Protein AF-A0A3A4PLM9-F1 (afdb_monomer_lite)

Structure (mmCIF, N/CA/C/O backbone)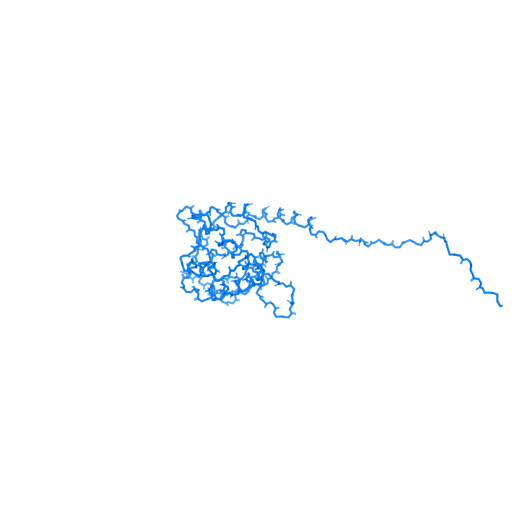:
data_AF-A0A3A4PLM9-F1
#
_entry.id   AF-A0A3A4PLM9-F1
#
loop_
_atom_site.group_PDB
_atom_site.id
_atom_site.type_symbol
_atom_site.label_atom_id
_atom_site.label_alt_id
_atom_site.label_comp_id
_atom_site.label_asym_id
_atom_site.label_entity_id
_atom_site.label_seq_id
_atom_site.pdbx_PDB_ins_code
_atom_site.Cartn_x
_atom_site.Cartn_y
_atom_site.Cartn_z
_atom_site.occupancy
_atom_site.B_iso_or_equiv
_atom_site.auth_seq_id
_atom_site.auth_comp_id
_atom_site.auth_asym_id
_atom_site.auth_atom_id
_atom_site.pdbx_PDB_model_num
ATOM 1 N N . MET A 1 1 ? -6.375 32.413 12.483 1.00 36.41 1 MET A N 1
ATOM 2 C CA . MET A 1 1 ? -5.201 32.603 11.605 1.00 36.41 1 MET A CA 1
ATOM 3 C C . MET A 1 1 ? -4.911 31.254 10.972 1.00 36.41 1 MET A C 1
ATOM 5 O O . MET A 1 1 ? -4.136 30.482 11.519 1.00 36.41 1 MET A O 1
ATOM 9 N N . ASP A 1 2 ? -5.614 30.939 9.884 1.00 35.53 2 ASP A N 1
ATOM 10 C CA . ASP A 1 2 ? -5.422 29.692 9.144 1.00 35.53 2 ASP A CA 1
ATOM 11 C C . ASP A 1 2 ? -4.281 29.865 8.150 1.00 35.53 2 ASP A C 1
ATOM 13 O O . ASP A 1 2 ? -4.461 30.341 7.031 1.00 35.53 2 ASP A O 1
ATOM 17 N N . SER A 1 3 ? -3.084 29.469 8.568 1.00 38.00 3 SER A N 1
ATOM 18 C CA . SER A 1 3 ? -1.957 29.264 7.664 1.00 38.00 3 SER A CA 1
ATOM 19 C C . SER A 1 3 ? -2.157 27.940 6.922 1.00 38.00 3 SER A C 1
ATOM 21 O O . SER A 1 3 ? -1.408 26.985 7.125 1.00 38.00 3 SER A O 1
ATOM 23 N N . SER A 1 4 ? -3.186 27.857 6.075 1.00 43.00 4 SER A N 1
ATOM 24 C CA . SER A 1 4 ? -3.353 26.762 5.115 1.00 43.00 4 SER A CA 1
ATOM 25 C C . SER A 1 4 ? -2.311 26.931 4.010 1.00 43.00 4 SER A C 1
ATOM 27 O O . SER A 1 4 ? -2.554 27.431 2.915 1.00 43.00 4 SER A O 1
ATOM 29 N N . ILE A 1 5 ? -1.075 26.566 4.340 1.00 50.81 5 ILE A N 1
ATOM 30 C CA . ILE A 1 5 ? 0.027 26.512 3.392 1.00 50.81 5 ILE A CA 1
ATOM 31 C C . ILE A 1 5 ? -0.366 25.508 2.305 1.00 50.81 5 ILE A C 1
ATOM 33 O O . ILE A 1 5 ? -0.408 24.304 2.549 1.00 50.81 5 ILE A O 1
ATOM 37 N N . SER A 1 6 ? -0.655 26.012 1.106 1.00 55.75 6 SER A N 1
ATOM 38 C CA . SER A 1 6 ? -0.976 25.188 -0.057 1.00 55.75 6 SER A CA 1
ATOM 39 C C . SER A 1 6 ? 0.204 24.265 -0.382 1.00 55.75 6 SER A C 1
ATOM 41 O O . SER A 1 6 ? 1.261 24.712 -0.835 1.00 55.75 6 SER A O 1
ATOM 43 N N . LEU A 1 7 ? 0.037 22.964 -0.125 1.00 64.19 7 LEU A N 1
ATOM 44 C CA . LEU A 1 7 ? 1.023 21.920 -0.441 1.00 64.19 7 LEU A CA 1
ATOM 45 C C . LEU A 1 7 ? 1.164 21.681 -1.955 1.00 64.19 7 LEU A C 1
ATOM 47 O O . LEU A 1 7 ? 2.146 21.076 -2.378 1.00 64.19 7 LEU A O 1
ATOM 51 N N . LYS A 1 8 ? 0.240 22.227 -2.759 1.00 56.25 8 LYS A N 1
ATOM 52 C CA . LYS A 1 8 ? 0.068 21.996 -4.203 1.00 56.25 8 LYS A CA 1
ATOM 53 C C . LYS A 1 8 ? 1.308 22.259 -5.067 1.00 56.25 8 LYS A C 1
ATOM 55 O O . LYS A 1 8 ? 1.435 21.685 -6.134 1.00 56.25 8 LYS A O 1
ATOM 60 N N . ASN A 1 9 ? 2.253 23.073 -4.586 1.00 58.53 9 ASN A N 1
ATOM 61 C CA . ASN A 1 9 ? 3.487 23.418 -5.310 1.00 58.53 9 ASN A CA 1
ATOM 62 C C . ASN A 1 9 ? 4.773 23.120 -4.524 1.00 58.53 9 ASN A C 1
ATOM 64 O O . ASN A 1 9 ? 5.844 23.632 -4.858 1.00 58.53 9 ASN A O 1
ATOM 68 N N . ARG A 1 10 ? 4.699 22.338 -3.441 1.00 73.62 10 ARG A N 1
ATOM 69 C CA . ARG A 1 10 ? 5.891 22.011 -2.654 1.00 73.62 10 ARG A CA 1
ATOM 70 C C . ARG A 1 10 ? 6.582 20.782 -3.225 1.00 73.62 10 ARG A C 1
ATOM 72 O O . ARG A 1 10 ? 5.959 19.756 -3.459 1.00 73.62 10 ARG A O 1
ATOM 79 N N . ARG A 1 11 ? 7.899 20.890 -3.396 1.00 78.38 11 ARG A N 1
ATOM 80 C CA . ARG A 1 11 ? 8.793 19.742 -3.555 1.00 78.38 11 ARG A CA 1
ATOM 81 C C . ARG A 1 11 ? 9.433 19.433 -2.212 1.00 78.38 11 ARG A C 1
ATOM 83 O O . ARG A 1 11 ? 9.823 20.350 -1.489 1.00 78.38 11 ARG A O 1
ATOM 90 N N . MET A 1 12 ? 9.559 18.152 -1.890 1.00 81.69 12 MET A N 1
ATOM 91 C CA . MET A 1 12 ? 10.255 17.694 -0.692 1.00 81.69 12 MET A CA 1
ATOM 92 C C . MET A 1 12 ? 11.380 16.733 -1.054 1.00 81.69 12 MET A C 1
ATOM 94 O O . MET A 1 12 ? 11.206 15.824 -1.863 1.00 81.69 12 MET A O 1
ATOM 98 N N . HIS A 1 13 ? 12.537 16.920 -0.418 1.00 79.25 13 HIS A N 1
ATOM 99 C CA . HIS A 1 13 ? 13.596 15.921 -0.436 1.00 79.25 13 HIS A CA 1
ATOM 100 C C . HIS A 1 13 ? 13.188 14.758 0.467 1.00 79.25 13 HIS A C 1
ATOM 102 O O . HIS A 1 13 ? 13.095 14.910 1.685 1.00 79.25 13 HIS A O 1
ATOM 108 N N . VAL A 1 14 ? 12.955 13.597 -0.133 1.00 85.44 14 VAL A N 1
ATOM 109 C CA . VAL A 1 14 ? 12.551 12.373 0.565 1.00 85.44 14 VAL A CA 1
ATOM 110 C C . VAL A 1 14 ? 13.477 11.224 0.178 1.00 85.44 14 VAL A C 1
ATOM 112 O O . VAL A 1 14 ? 14.103 11.244 -0.880 1.00 85.44 14 VAL A O 1
ATOM 115 N N . LYS A 1 15 ? 13.597 10.215 1.042 1.00 87.88 15 LYS A N 1
ATOM 116 C CA . LYS A 1 15 ? 14.311 8.973 0.718 1.00 87.88 15 LYS A CA 1
ATOM 117 C C . LYS A 1 15 ? 13.326 7.949 0.167 1.00 87.88 15 LYS A C 1
ATOM 119 O O . LYS A 1 15 ? 12.255 7.766 0.738 1.00 87.88 15 LYS A O 1
ATOM 124 N N . CYS A 1 16 ? 13.716 7.255 -0.897 1.00 89.38 16 CYS A N 1
ATOM 125 C CA . CYS A 1 16 ? 12.968 6.133 -1.441 1.00 89.38 16 CYS A CA 1
ATOM 126 C C . CYS A 1 16 ? 12.873 5.012 -0.400 1.00 89.38 16 CYS A C 1
ATOM 128 O O . CYS A 1 16 ? 13.894 4.527 0.085 1.00 89.38 16 CYS A O 1
ATOM 130 N N . VAL A 1 17 ? 11.662 4.568 -0.070 1.00 91.56 17 VAL A N 1
ATOM 131 C CA . VAL A 1 17 ? 11.448 3.490 0.906 1.00 91.56 17 VAL A CA 1
ATOM 132 C C . VAL A 1 17 ? 11.929 2.143 0.395 1.00 91.56 17 VAL A C 1
ATOM 134 O O . VAL A 1 17 ? 12.199 1.270 1.205 1.00 91.56 17 VAL A O 1
ATOM 137 N N . VAL A 1 18 ? 12.078 1.976 -0.921 1.00 91.81 18 VAL A N 1
ATOM 138 C CA . VAL A 1 18 ? 12.576 0.738 -1.531 1.00 91.81 18 VAL A CA 1
ATOM 139 C C . VAL A 1 18 ? 14.100 0.703 -1.581 1.00 91.81 18 VAL A C 1
ATOM 141 O O . VAL A 1 18 ? 14.687 -0.251 -1.095 1.00 91.81 18 VAL A O 1
ATOM 144 N N . CYS A 1 19 ? 14.756 1.735 -2.121 1.00 88.94 19 CYS A N 1
ATOM 145 C CA . CYS A 1 19 ? 16.208 1.716 -2.361 1.00 88.94 19 CYS A CA 1
ATOM 146 C C . CYS A 1 19 ? 17.024 2.677 -1.475 1.00 88.94 19 CYS A C 1
ATOM 148 O O . CYS A 1 19 ? 18.242 2.751 -1.605 1.00 88.94 19 CYS A O 1
ATOM 150 N N . GLY A 1 20 ? 16.383 3.468 -0.611 1.00 87.25 20 GLY A N 1
ATOM 151 C CA . GLY A 1 20 ? 17.040 4.404 0.311 1.00 87.25 20 GLY A CA 1
ATOM 152 C C . GLY A 1 20 ? 17.604 5.684 -0.318 1.00 87.25 20 GLY A C 1
ATOM 153 O O . GLY A 1 20 ? 17.989 6.600 0.415 1.00 87.25 20 GLY A O 1
ATOM 154 N N . MET A 1 21 ? 17.639 5.786 -1.649 1.00 86.94 21 MET A N 1
ATOM 155 C CA . MET A 1 21 ? 18.172 6.956 -2.351 1.00 86.94 21 MET A CA 1
ATOM 156 C C . MET A 1 21 ? 17.273 8.182 -2.192 1.00 86.94 21 MET A C 1
ATOM 158 O O . MET A 1 21 ? 16.047 8.079 -2.203 1.00 86.94 21 MET A O 1
ATOM 162 N N . GLY A 1 22 ? 17.888 9.358 -2.075 1.00 85.19 22 GLY A N 1
ATOM 163 C CA . GLY A 1 22 ? 17.162 10.625 -2.052 1.00 85.19 22 GLY A CA 1
ATOM 164 C C . GLY A 1 22 ? 16.551 10.960 -3.415 1.00 85.19 22 GLY A C 1
ATOM 165 O O . GLY A 1 22 ? 17.191 10.762 -4.446 1.00 85.19 22 GLY A O 1
ATOM 166 N N . PHE A 1 23 ? 15.335 11.499 -3.424 1.00 84.31 23 PHE A N 1
ATOM 167 C CA . PHE A 1 23 ? 14.710 12.089 -4.604 1.00 84.31 23 PHE A CA 1
ATOM 168 C C . PHE A 1 23 ? 13.837 13.289 -4.229 1.00 84.31 23 PHE A C 1
ATOM 170 O O . PHE A 1 23 ? 13.454 13.471 -3.072 1.00 84.31 23 PHE A O 1
ATOM 177 N N . ASN A 1 24 ? 13.545 14.119 -5.228 1.00 84.44 24 ASN A N 1
ATOM 178 C CA . ASN A 1 24 ? 12.647 15.257 -5.081 1.00 84.44 24 ASN A CA 1
ATOM 179 C C . ASN A 1 24 ? 11.232 14.777 -5.382 1.00 84.44 24 ASN A C 1
ATOM 181 O O . ASN A 1 24 ? 10.901 14.548 -6.544 1.00 84.44 24 ASN A O 1
ATOM 185 N N . ALA A 1 25 ? 10.426 14.593 -4.342 1.00 84.00 25 ALA A N 1
ATOM 186 C CA . ALA A 1 25 ? 9.023 14.246 -4.488 1.00 84.00 25 ALA A CA 1
ATOM 187 C C . ALA A 1 25 ? 8.188 15.504 -4.723 1.00 84.00 25 ALA A C 1
ATOM 189 O O . ALA A 1 25 ? 8.342 16.504 -4.016 1.00 84.00 25 ALA A O 1
ATOM 190 N N . GLU A 1 26 ? 7.290 15.427 -5.697 1.00 85.69 26 GLU A N 1
ATOM 191 C CA . GLU A 1 26 ? 6.188 16.371 -5.873 1.00 85.69 26 GLU A CA 1
ATOM 192 C C . GLU A 1 26 ? 4.966 15.853 -5.126 1.00 85.69 26 GLU A C 1
ATOM 194 O O . GLU A 1 26 ? 4.766 14.643 -5.038 1.00 85.69 26 GLU A O 1
ATOM 199 N N . PHE A 1 27 ? 4.184 16.761 -4.547 1.00 84.94 27 PHE A N 1
ATOM 200 C CA . PHE A 1 27 ? 2.958 16.385 -3.857 1.00 84.94 27 PHE A CA 1
ATOM 201 C C . PHE A 1 27 ? 1.965 15.778 -4.850 1.00 84.94 27 PHE A C 1
ATOM 203 O O . PHE A 1 27 ? 1.635 16.405 -5.855 1.00 84.94 27 PHE A O 1
ATOM 210 N N . ASP A 1 28 ? 1.486 14.570 -4.567 1.00 82.19 28 ASP A N 1
ATOM 211 C CA . ASP A 1 28 ? 0.440 13.938 -5.356 1.00 82.19 28 ASP A CA 1
ATOM 212 C C . ASP A 1 28 ? -0.917 14.402 -4.817 1.00 82.19 28 ASP A C 1
ATOM 214 O O . ASP A 1 28 ? -1.381 13.935 -3.775 1.00 82.19 28 ASP A O 1
ATOM 218 N N . GLU A 1 29 ? -1.550 15.346 -5.519 1.00 81.06 29 GLU A N 1
ATOM 219 C CA . GLU A 1 29 ? -2.872 15.863 -5.143 1.00 81.06 29 GLU A CA 1
ATOM 220 C C . GLU A 1 29 ? -3.955 14.783 -5.170 1.00 81.06 29 GLU A C 1
ATOM 222 O O . GLU A 1 29 ? -4.921 14.875 -4.416 1.00 81.06 29 GLU A O 1
ATOM 227 N N . SER A 1 30 ? -3.800 13.758 -6.015 1.00 77.19 30 SER A N 1
ATOM 228 C CA . SER A 1 30 ? -4.782 12.680 -6.109 1.00 77.19 30 SER A CA 1
ATOM 229 C C . SER A 1 30 ? -4.747 11.786 -4.874 1.00 77.19 30 SER A C 1
ATOM 231 O O . SER A 1 30 ? -5.790 11.338 -4.420 1.00 77.19 30 SER A O 1
ATOM 233 N N . LEU A 1 31 ? -3.569 11.588 -4.283 1.00 73.44 31 LEU A N 1
ATOM 234 C CA . LEU A 1 31 ? -3.382 10.777 -3.078 1.00 73.44 31 LEU A CA 1
ATOM 235 C C . LEU A 1 31 ? -3.261 11.613 -1.796 1.00 73.44 31 LEU A C 1
ATOM 237 O O . LEU A 1 31 ? -3.088 11.056 -0.713 1.00 73.44 31 LEU A O 1
ATOM 241 N N . ASN A 1 32 ? -3.318 12.943 -1.915 1.00 80.69 32 ASN A N 1
ATOM 242 C CA . ASN A 1 32 ? -3.102 13.904 -0.836 1.00 80.69 32 ASN A CA 1
ATOM 243 C C . ASN A 1 32 ? -1.828 13.611 -0.007 1.00 80.69 32 ASN A C 1
ATOM 245 O O . ASN A 1 32 ? -1.805 13.765 1.215 1.00 80.69 32 ASN A O 1
ATOM 249 N N . THR A 1 33 ? -0.756 13.160 -0.663 1.00 82.19 33 THR A N 1
ATOM 250 C CA . THR A 1 33 ? 0.497 12.765 -0.003 1.00 82.19 33 THR A CA 1
ATOM 251 C C . THR A 1 33 ? 1.699 12.912 -0.937 1.00 82.19 33 THR A C 1
ATOM 253 O O . THR A 1 33 ? 1.562 12.997 -2.154 1.00 82.19 33 THR A O 1
ATOM 256 N N . PHE A 1 34 ? 2.911 12.931 -0.383 1.00 85.00 34 PHE A N 1
ATOM 257 C CA . PHE A 1 34 ? 4.141 12.882 -1.177 1.00 85.00 34 PHE A CA 1
ATOM 258 C C . PHE A 1 34 ? 4.504 11.429 -1.484 1.00 85.00 34 PHE A C 1
ATOM 260 O O . PHE A 1 34 ? 4.565 10.647 -0.538 1.00 85.00 34 PHE A O 1
ATOM 267 N N . PRO A 1 35 ? 4.810 11.038 -2.733 1.00 86.81 35 PRO A N 1
ATOM 268 C CA . PRO A 1 35 ? 5.290 9.695 -3.024 1.00 86.81 35 PRO A CA 1
ATOM 269 C C . PRO A 1 35 ? 6.575 9.412 -2.244 1.00 86.81 35 PRO A C 1
ATOM 271 O O . PRO A 1 35 ? 7.433 10.278 -2.072 1.00 86.81 35 PRO A O 1
ATOM 274 N N . VAL A 1 36 ? 6.715 8.169 -1.791 1.00 86.81 36 VAL A N 1
ATOM 275 C CA . VAL A 1 36 ? 7.873 7.710 -1.005 1.00 86.81 36 VAL A CA 1
ATOM 276 C C . VAL A 1 36 ? 8.749 6.714 -1.752 1.00 86.81 36 VAL A C 1
ATOM 278 O O . VAL A 1 36 ? 9.742 6.240 -1.216 1.00 86.81 36 VAL A O 1
ATOM 281 N N . HIS A 1 37 ? 8.416 6.397 -2.996 1.00 86.88 37 HIS A N 1
ATOM 282 C CA . HIS A 1 37 ? 9.261 5.653 -3.925 1.00 86.88 37 HIS A CA 1
ATOM 283 C C . HIS A 1 37 ? 9.423 6.475 -5.203 1.00 86.88 37 HIS A C 1
ATOM 285 O O . HIS A 1 37 ? 8.677 7.425 -5.410 1.00 86.88 37 HIS A O 1
ATOM 291 N N . HIS A 1 38 ? 10.362 6.109 -6.077 1.00 83.38 38 HIS A N 1
ATOM 292 C CA . HIS A 1 38 ? 10.475 6.750 -7.387 1.00 83.38 38 HIS A CA 1
ATOM 293 C C . HIS A 1 38 ? 9.201 6.466 -8.204 1.00 83.38 38 HIS A C 1
ATOM 295 O O . HIS A 1 38 ? 8.963 5.296 -8.528 1.00 83.38 38 HIS A O 1
ATOM 301 N N . PRO A 1 39 ? 8.357 7.470 -8.509 1.00 67.94 39 PRO A N 1
ATOM 302 C CA . PRO A 1 39 ? 7.322 7.299 -9.515 1.00 67.94 39 PRO A CA 1
ATOM 303 C C . PRO A 1 39 ? 8.018 7.233 -10.878 1.00 67.94 39 PRO A C 1
ATOM 305 O O . PRO A 1 39 ? 8.999 7.945 -11.091 1.00 67.94 39 PRO A O 1
ATOM 308 N N . ASN A 1 40 ? 7.552 6.329 -11.743 1.00 63.91 40 ASN A N 1
ATOM 309 C CA . ASN A 1 40 ? 8.117 5.978 -13.051 1.00 63.91 40 ASN A CA 1
ATOM 310 C C . ASN A 1 40 ? 8.914 7.131 -13.708 1.00 63.91 40 ASN A C 1
ATOM 312 O O . ASN A 1 40 ? 8.343 8.038 -14.315 1.00 63.91 40 ASN A O 1
ATOM 316 N N . MET A 1 41 ? 10.242 7.135 -13.531 1.00 57.03 41 MET A N 1
ATOM 317 C CA . MET A 1 41 ? 11.097 8.215 -14.022 1.00 57.03 41 MET A CA 1
ATOM 318 C C . MET A 1 41 ? 11.306 8.016 -15.521 1.00 57.03 41 MET A C 1
ATOM 320 O O . MET A 1 41 ? 12.054 7.126 -15.933 1.00 57.03 41 MET A O 1
ATOM 324 N N . MET A 1 42 ? 10.634 8.838 -16.334 1.00 45.22 42 MET A N 1
ATOM 325 C CA . MET A 1 42 ? 10.797 8.853 -17.789 1.00 45.22 42 MET A CA 1
ATOM 326 C C . MET A 1 42 ? 12.287 8.796 -18.167 1.00 45.22 42 MET A C 1
ATOM 328 O O . MET A 1 42 ? 13.062 9.693 -17.844 1.00 45.22 42 MET A O 1
ATOM 332 N N . GLY A 1 43 ? 12.686 7.715 -18.841 1.00 50.44 43 GLY A N 1
ATOM 333 C CA . GLY A 1 43 ? 14.004 7.578 -19.466 1.00 50.44 43 GLY A CA 1
ATOM 334 C C . GLY A 1 43 ? 15.080 6.817 -18.683 1.00 50.44 43 GLY A C 1
ATOM 335 O O . GLY A 1 43 ? 16.127 6.546 -19.265 1.00 50.44 43 GLY A O 1
ATOM 336 N N . LYS A 1 44 ? 14.862 6.404 -17.423 1.00 48.53 44 LYS A N 1
ATOM 337 C CA . LYS A 1 44 ? 15.829 5.560 -16.689 1.00 48.53 44 LYS A CA 1
ATOM 338 C C . LYS A 1 44 ? 15.211 4.212 -16.323 1.00 48.53 44 LYS A C 1
ATOM 340 O O . LYS A 1 44 ? 14.446 4.105 -15.374 1.00 48.53 44 LYS A O 1
ATOM 345 N N . LYS A 1 45 ? 15.587 3.176 -17.079 1.00 44.47 45 LYS A N 1
ATOM 346 C CA . LYS A 1 45 ? 15.136 1.773 -16.962 1.00 44.47 45 LYS A CA 1
ATOM 347 C C . LYS A 1 45 ? 15.357 1.106 -15.587 1.00 44.47 45 LYS A C 1
ATOM 349 O O . LYS A 1 45 ? 14.921 -0.023 -15.406 1.00 44.47 45 LYS A O 1
ATOM 354 N N . GLU A 1 46 ? 16.040 1.742 -14.636 1.00 51.47 46 GLU A N 1
ATOM 355 C CA . GLU A 1 46 ? 16.726 1.016 -13.554 1.00 51.47 46 GLU A CA 1
ATOM 356 C C . GLU A 1 46 ? 16.027 0.992 -12.190 1.00 51.47 46 GLU A C 1
ATOM 358 O O . GLU A 1 46 ? 16.453 0.236 -11.322 1.00 51.47 46 GLU A O 1
ATOM 363 N N . PHE A 1 47 ? 14.929 1.724 -11.974 1.00 56.97 47 PHE A N 1
ATOM 364 C CA . PHE A 1 47 ? 14.255 1.701 -10.669 1.00 56.97 47 PHE A CA 1
ATOM 365 C C . PHE A 1 47 ? 12.853 1.108 -10.752 1.00 56.97 47 PHE A C 1
ATOM 367 O O . PHE A 1 47 ? 11.855 1.819 -10.798 1.00 56.97 47 PHE A O 1
ATOM 374 N N . GLN A 1 48 ? 12.780 -0.222 -10.641 1.00 80.62 48 GLN A N 1
ATOM 375 C CA . GLN A 1 48 ? 11.546 -0.977 -10.370 1.00 80.62 48 GLN A CA 1
ATOM 376 C C . GLN A 1 48 ? 10.996 -0.724 -8.945 1.00 80.62 48 GLN A C 1
ATOM 378 O O . GLN A 1 48 ? 10.270 -1.544 -8.392 1.00 80.62 48 GLN A O 1
ATOM 383 N N . CYS A 1 49 ? 11.329 0.409 -8.315 1.00 88.12 49 CYS A N 1
ATOM 384 C CA . CYS A 1 49 ? 10.928 0.719 -6.944 1.00 88.12 49 CYS A CA 1
ATOM 385 C C . CYS A 1 49 ? 9.412 0.812 -6.787 1.00 88.12 49 CYS A C 1
ATOM 387 O O . CYS A 1 49 ? 8.886 0.376 -5.772 1.00 88.12 49 CYS A O 1
ATOM 389 N N . GLU A 1 50 ? 8.705 1.329 -7.791 1.00 88.62 50 GLU A N 1
ATOM 390 C CA . GLU A 1 50 ? 7.242 1.303 -7.785 1.00 88.62 50 GLU A CA 1
ATOM 391 C C . GLU A 1 50 ? 6.715 -0.142 -7.760 1.00 88.62 50 GLU A C 1
ATOM 393 O O . GLU A 1 50 ? 5.878 -0.478 -6.927 1.00 88.62 50 GLU A O 1
ATOM 398 N N . PHE A 1 51 ? 7.259 -1.025 -8.603 1.00 89.50 51 PHE A N 1
ATOM 399 C CA . PHE A 1 51 ? 6.877 -2.437 -8.629 1.00 89.50 51 PHE A CA 1
ATOM 400 C C . PHE A 1 51 ? 7.135 -3.126 -7.283 1.00 89.50 51 PHE A C 1
ATOM 402 O O . PHE A 1 51 ? 6.235 -3.764 -6.743 1.00 89.50 51 PHE A O 1
ATOM 409 N N . PHE A 1 52 ? 8.327 -2.959 -6.699 1.00 91.38 52 PHE A N 1
ATOM 410 C CA . PHE A 1 52 ? 8.660 -3.549 -5.397 1.00 91.38 52 PHE A CA 1
ATOM 411 C C . PHE A 1 52 ? 7.802 -2.998 -4.256 1.00 91.38 52 PHE A C 1
ATOM 413 O O . PHE A 1 52 ? 7.420 -3.755 -3.366 1.00 91.38 52 PHE A O 1
ATOM 420 N N . PHE A 1 53 ? 7.435 -1.716 -4.305 1.00 93.44 53 PHE A N 1
ATOM 421 C CA . PHE A 1 53 ? 6.518 -1.123 -3.337 1.00 93.44 53 PHE A CA 1
ATOM 422 C C . PHE A 1 53 ? 5.151 -1.822 -3.366 1.00 93.44 53 PHE A C 1
ATOM 424 O O . PHE A 1 53 ? 4.685 -2.316 -2.338 1.00 93.44 53 PHE A O 1
ATOM 431 N N . TYR A 1 54 ? 4.527 -1.931 -4.543 1.00 93.56 54 TYR A N 1
ATOM 432 C CA . TYR A 1 54 ? 3.227 -2.597 -4.665 1.00 93.56 54 TYR A CA 1
ATOM 433 C C . TYR A 1 54 ? 3.321 -4.114 -4.454 1.00 93.56 54 TYR A C 1
ATOM 435 O O . TYR A 1 54 ? 2.394 -4.700 -3.898 1.00 93.56 54 TYR A O 1
ATOM 443 N N . LYS A 1 55 ? 4.445 -4.756 -4.806 1.00 93.31 55 LYS A N 1
ATOM 444 C CA . LYS A 1 55 ? 4.706 -6.170 -4.488 1.00 93.31 55 LYS A CA 1
ATOM 445 C C . LYS A 1 55 ? 4.719 -6.401 -2.977 1.00 93.31 55 LYS A C 1
ATOM 447 O O . LYS A 1 55 ? 4.044 -7.311 -2.494 1.00 93.31 55 LYS A O 1
ATOM 452 N N . ALA A 1 56 ? 5.428 -5.561 -2.226 1.00 94.25 56 ALA A N 1
ATOM 453 C CA . ALA A 1 56 ? 5.457 -5.637 -0.771 1.00 94.25 56 ALA A CA 1
ATOM 454 C C . ALA A 1 56 ? 4.073 -5.352 -0.160 1.00 94.25 56 ALA A C 1
ATOM 456 O O . ALA A 1 56 ? 3.650 -6.074 0.744 1.00 94.25 56 ALA A O 1
ATOM 457 N N . LEU A 1 57 ? 3.325 -4.375 -0.690 1.00 95.31 57 LEU A N 1
ATOM 458 C CA . LEU A 1 57 ? 1.958 -4.073 -0.246 1.00 95.31 57 LEU A CA 1
ATOM 459 C C . LEU A 1 57 ? 0.994 -5.250 -0.478 1.00 95.31 57 LEU A C 1
ATOM 461 O O . LEU A 1 57 ? 0.258 -5.639 0.425 1.00 95.31 57 LEU A O 1
ATOM 465 N N . LEU A 1 58 ? 1.049 -5.878 -1.654 1.00 94.50 58 LEU A N 1
ATOM 466 C CA . LEU A 1 58 ? 0.251 -7.059 -1.994 1.00 94.50 58 LEU A CA 1
ATOM 467 C C . LEU A 1 58 ? 0.520 -8.230 -1.031 1.00 94.50 58 LEU A C 1
ATOM 469 O O . LEU A 1 58 ? -0.396 -8.908 -0.553 1.00 94.50 58 LEU A O 1
ATOM 473 N N . ARG A 1 59 ? 1.798 -8.459 -0.708 1.00 93.00 59 ARG A N 1
ATOM 474 C CA . ARG A 1 59 ? 2.216 -9.481 0.263 1.00 93.00 59 ARG A CA 1
ATOM 475 C C . ARG A 1 59 ? 1.753 -9.130 1.674 1.00 93.00 59 ARG A C 1
ATOM 477 O O . ARG A 1 59 ? 1.350 -10.023 2.418 1.00 93.00 59 ARG A O 1
ATOM 484 N N . LEU A 1 60 ? 1.755 -7.847 2.030 1.00 94.38 60 LEU A N 1
ATOM 485 C CA . LEU A 1 60 ? 1.248 -7.373 3.313 1.00 94.38 60 LEU A CA 1
ATOM 486 C C . LEU A 1 60 ? -0.259 -7.620 3.448 1.00 94.38 60 LEU A C 1
ATOM 488 O O . LEU A 1 60 ? -0.695 -8.122 4.482 1.00 94.38 60 LEU A O 1
ATOM 492 N N . TYR A 1 61 ? -1.046 -7.375 2.398 1.00 94.62 61 TYR A N 1
ATOM 493 C CA . TYR A 1 61 ? -2.466 -7.742 2.383 1.00 94.62 61 TYR A CA 1
ATOM 494 C C . TYR A 1 61 ? -2.674 -9.248 2.515 1.00 94.62 61 TYR A C 1
ATOM 496 O O . TYR A 1 61 ? -3.504 -9.675 3.313 1.00 94.62 61 TYR A O 1
ATOM 504 N N . SER A 1 62 ? -1.862 -10.064 1.837 1.00 91.75 62 SER A N 1
ATOM 505 C CA . SER A 1 62 ? -1.894 -11.523 2.020 1.00 91.75 62 SER A CA 1
ATOM 506 C C . SER A 1 62 ? -1.652 -11.926 3.473 1.00 91.75 62 SER A C 1
ATOM 508 O O . SER A 1 62 ? -2.341 -12.794 4.006 1.00 91.75 62 SER A O 1
ATOM 510 N N . PHE A 1 63 ? -0.669 -11.297 4.116 1.00 92.19 63 PHE 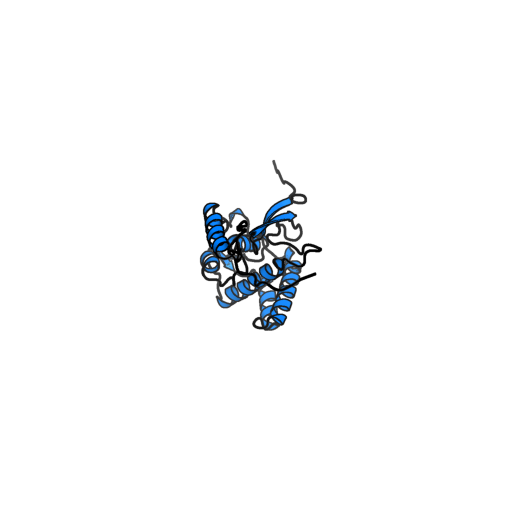A N 1
ATOM 511 C CA . PHE A 1 63 ? -0.315 -11.559 5.504 1.00 92.19 63 PHE A CA 1
ATOM 512 C C . PHE A 1 63 ? -1.440 -11.159 6.465 1.00 92.19 63 PHE A C 1
ATOM 514 O O . PHE A 1 63 ? -1.878 -11.986 7.262 1.00 92.19 63 PHE A O 1
ATOM 521 N N . LEU A 1 64 ? -1.955 -9.932 6.348 1.00 92.88 64 LEU A N 1
ATOM 522 C CA . LEU A 1 64 ? -3.057 -9.431 7.177 1.00 92.88 64 LEU A CA 1
ATOM 523 C C . LEU A 1 64 ? -4.338 -10.249 6.975 1.00 92.88 64 LEU A C 1
ATOM 525 O O . LEU A 1 64 ? -5.038 -10.560 7.934 1.00 92.88 64 LEU A O 1
ATOM 529 N N . HIS A 1 65 ? -4.625 -10.652 5.738 1.00 90.19 65 HIS A N 1
ATOM 530 C CA . HIS A 1 65 ? -5.772 -11.497 5.432 1.00 90.19 65 HIS A CA 1
ATOM 531 C C . HIS A 1 65 ? -5.662 -12.877 6.092 1.00 90.19 65 HIS A C 1
ATOM 533 O O . HIS A 1 65 ? -6.619 -13.333 6.712 1.00 90.19 65 HIS A O 1
ATOM 539 N N . ARG A 1 66 ? -4.488 -13.520 6.013 1.00 89.25 66 ARG A N 1
ATOM 540 C CA . ARG A 1 66 ? -4.230 -14.823 6.653 1.00 89.25 66 ARG A CA 1
ATOM 541 C C . ARG A 1 66 ? -4.240 -14.753 8.176 1.00 89.25 66 ARG A C 1
ATOM 543 O O . ARG A 1 66 ? -4.626 -15.729 8.809 1.00 89.25 66 ARG A O 1
ATOM 550 N N . ALA A 1 67 ? -3.827 -13.627 8.757 1.00 89.81 67 ALA A N 1
ATOM 551 C CA . ALA A 1 67 ? -3.894 -13.420 10.200 1.00 89.81 67 ALA A CA 1
ATOM 552 C C . ALA A 1 67 ? -5.344 -13.421 10.719 1.00 89.81 67 ALA A C 1
ATOM 554 O O . ALA A 1 67 ? -5.567 -13.713 11.889 1.00 89.81 67 ALA A O 1
ATOM 555 N N . GLY A 1 68 ? -6.329 -13.089 9.874 1.00 84.81 68 GLY A N 1
ATOM 556 C CA . GLY A 1 68 ? -7.754 -13.069 10.229 1.00 84.81 68 GLY A CA 1
ATOM 557 C C . GLY A 1 68 ? -8.163 -11.931 11.174 1.00 84.81 68 GLY A C 1
ATOM 558 O O . GLY A 1 68 ? -9.353 -11.668 11.339 1.00 84.81 68 GLY A O 1
ATOM 559 N N . SER A 1 69 ? -7.196 -11.219 11.751 1.00 88.06 69 SER A N 1
ATOM 560 C CA . SER A 1 69 ? -7.375 -10.066 12.628 1.00 88.06 69 SER A CA 1
ATOM 561 C C . SER A 1 69 ? -6.344 -8.979 12.326 1.00 88.06 69 SER A C 1
ATOM 563 O O . SER A 1 69 ? -5.360 -9.205 11.621 1.00 88.06 69 SER A O 1
ATOM 565 N N . SER A 1 70 ? -6.546 -7.799 12.908 1.00 91.38 70 SER A N 1
ATOM 566 C CA . SER A 1 70 ? -5.559 -6.723 12.890 1.00 91.38 70 SER A CA 1
ATOM 567 C C . SER A 1 70 ? -4.263 -7.132 13.609 1.00 91.38 70 SER A C 1
ATOM 569 O O . SER A 1 70 ? -4.279 -7.923 14.559 1.00 91.38 70 SER A O 1
ATOM 571 N N . VAL A 1 71 ? -3.126 -6.601 13.150 1.00 92.31 71 VAL A N 1
ATOM 572 C CA . VAL A 1 71 ? -1.785 -6.989 13.620 1.00 92.31 71 VAL A CA 1
ATOM 573 C C . VAL A 1 71 ? -0.989 -5.765 14.099 1.00 92.31 71 VAL A C 1
ATOM 575 O O . VAL A 1 71 ? -0.918 -4.776 13.372 1.00 92.31 71 VAL A O 1
ATOM 578 N N . PRO A 1 72 ? -0.356 -5.800 15.287 1.00 91.00 72 PRO A N 1
ATOM 579 C CA . PRO A 1 72 ? 0.537 -4.733 15.746 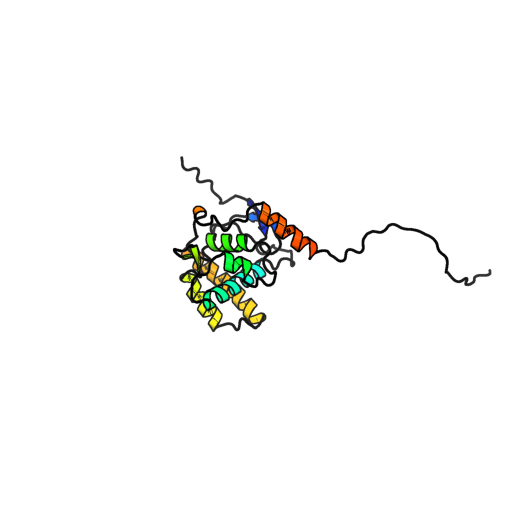1.00 91.00 72 PRO A CA 1
ATOM 580 C C . PRO A 1 72 ? 1.647 -4.401 14.738 1.00 91.00 72 PRO A C 1
ATOM 582 O O . PRO A 1 72 ? 2.246 -5.301 14.138 1.00 91.00 72 PRO A O 1
ATOM 585 N N . MET A 1 73 ? 1.964 -3.114 14.581 1.00 88.31 73 MET A N 1
ATOM 586 C CA . MET A 1 73 ? 2.967 -2.645 13.617 1.00 88.31 73 MET A CA 1
ATOM 587 C C . MET A 1 73 ? 4.344 -3.271 13.862 1.00 88.31 73 MET A C 1
ATOM 589 O O . MET A 1 73 ? 5.044 -3.630 12.915 1.00 88.31 73 MET A O 1
ATOM 593 N N . GLU A 1 74 ? 4.721 -3.463 15.123 1.00 86.69 74 GLU A N 1
ATOM 594 C CA . GLU A 1 74 ? 6.002 -4.040 15.531 1.00 86.69 74 GLU A CA 1
ATOM 595 C C . GLU A 1 74 ? 6.157 -5.473 15.023 1.00 86.69 74 GLU A C 1
ATOM 597 O O . GLU A 1 74 ? 7.251 -5.863 14.609 1.00 86.69 74 GLU A O 1
ATOM 602 N N . ILE A 1 75 ? 5.062 -6.242 15.020 1.00 88.56 75 ILE A N 1
ATOM 603 C CA . ILE A 1 75 ? 5.046 -7.613 14.504 1.00 88.56 75 ILE A CA 1
ATOM 604 C C . ILE A 1 75 ? 5.275 -7.592 12.995 1.00 88.56 75 ILE A C 1
ATOM 606 O O . ILE A 1 75 ? 6.069 -8.384 12.497 1.00 88.56 75 ILE A O 1
ATOM 610 N N . ILE A 1 76 ? 4.655 -6.663 12.266 1.00 89.62 76 ILE A N 1
ATOM 611 C CA . ILE A 1 76 ? 4.868 -6.544 10.818 1.00 89.62 76 ILE A CA 1
ATOM 612 C C . ILE A 1 76 ? 6.312 -6.132 10.524 1.00 89.62 76 ILE A C 1
ATOM 614 O O . ILE A 1 76 ? 6.998 -6.778 9.743 1.00 89.62 76 ILE A O 1
ATOM 618 N N . VAL A 1 77 ? 6.834 -5.099 11.180 1.00 87.69 77 VAL A N 1
ATOM 619 C CA . VAL A 1 77 ? 8.197 -4.617 10.906 1.00 87.69 77 VAL A CA 1
ATOM 620 C C . VAL A 1 77 ? 9.257 -5.696 11.181 1.00 87.69 77 VAL A C 1
ATOM 622 O O . VAL A 1 77 ? 10.228 -5.792 10.425 1.00 87.69 77 VAL A O 1
ATOM 625 N N . ARG A 1 78 ? 9.072 -6.508 12.233 1.00 83.56 78 ARG A N 1
ATOM 626 C CA . ARG A 1 78 ? 10.040 -7.533 12.662 1.00 83.56 78 ARG A CA 1
ATOM 627 C C . ARG A 1 78 ? 9.856 -8.890 11.984 1.00 83.56 78 ARG A C 1
ATOM 629 O O . ARG A 1 78 ? 10.852 -9.491 11.595 1.00 83.56 78 ARG A O 1
ATOM 636 N N . ASN A 1 79 ? 8.619 -9.369 11.857 1.00 83.69 79 ASN A N 1
ATOM 637 C CA . ASN A 1 79 ? 8.330 -10.765 11.505 1.00 83.69 79 ASN A CA 1
ATOM 638 C C . ASN A 1 79 ? 7.804 -10.931 10.076 1.00 83.69 79 ASN A C 1
ATOM 640 O O . ASN A 1 79 ? 7.815 -12.044 9.552 1.00 83.69 79 ASN A O 1
ATOM 644 N N . PHE A 1 80 ? 7.337 -9.858 9.431 1.00 89.06 80 PHE A N 1
ATOM 645 C CA . PHE A 1 80 ? 6.979 -9.929 8.020 1.00 89.06 80 PHE A CA 1
ATOM 646 C C . PHE A 1 80 ? 8.244 -10.148 7.190 1.00 89.06 80 PHE A C 1
ATOM 648 O O . PHE A 1 80 ? 9.232 -9.422 7.322 1.00 89.06 80 PHE A O 1
ATOM 655 N N . ASN A 1 81 ? 8.223 -11.153 6.318 1.00 88.56 81 ASN A N 1
ATOM 656 C CA . ASN A 1 81 ? 9.330 -11.393 5.407 1.00 88.56 81 ASN A CA 1
ATOM 657 C C . ASN A 1 81 ? 9.298 -10.356 4.277 1.00 88.56 81 ASN A C 1
ATOM 659 O O . ASN A 1 81 ? 8.617 -10.552 3.278 1.00 88.56 81 ASN A O 1
ATOM 663 N N . TRP A 1 82 ? 10.062 -9.276 4.402 1.00 86.06 82 TRP A N 1
ATOM 664 C CA . TRP A 1 82 ? 10.128 -8.220 3.389 1.00 86.06 82 TRP A CA 1
ATOM 665 C C . TRP A 1 82 ? 10.875 -8.616 2.100 1.00 86.06 82 TRP A C 1
ATOM 667 O O . TRP A 1 82 ? 10.894 -7.804 1.190 1.00 86.06 82 TRP A O 1
ATOM 677 N N . GLU A 1 83 ? 11.469 -9.820 1.990 1.00 83.50 83 GLU A N 1
ATOM 678 C CA . GLU A 1 83 ? 12.291 -10.265 0.831 1.00 83.50 83 GLU A CA 1
ATOM 679 C C . GLU A 1 83 ? 13.376 -9.249 0.399 1.00 83.50 83 GLU A C 1
ATOM 681 O O . GLU A 1 83 ? 13.764 -9.203 -0.762 1.00 83.50 83 GLU A O 1
ATOM 686 N N . ASP A 1 84 ? 13.847 -8.408 1.328 1.00 74.12 84 ASP A N 1
ATOM 687 C CA . ASP A 1 84 ? 14.755 -7.279 1.060 1.00 74.12 84 ASP A CA 1
ATOM 688 C C . ASP A 1 84 ? 14.235 -6.271 0.007 1.00 74.12 84 ASP A C 1
ATOM 690 O O . ASP A 1 84 ? 14.992 -5.484 -0.555 1.00 74.12 84 ASP A O 1
ATOM 694 N N . GLU A 1 85 ? 12.918 -6.236 -0.216 1.00 82.31 85 GLU A N 1
ATOM 695 C CA . GLU A 1 85 ? 12.257 -5.377 -1.211 1.00 82.31 85 GLU A CA 1
ATOM 696 C C . GLU A 1 85 ? 12.076 -3.933 -0.734 1.00 82.31 85 GLU A C 1
ATOM 698 O O . GLU A 1 85 ? 11.825 -3.035 -1.535 1.00 82.31 85 GLU A O 1
ATOM 703 N N . VAL A 1 86 ? 12.139 -3.705 0.580 1.00 89.19 86 VAL A N 1
ATOM 704 C CA . VAL A 1 86 ? 11.827 -2.416 1.205 1.00 89.19 86 VAL A CA 1
ATOM 705 C C . VAL 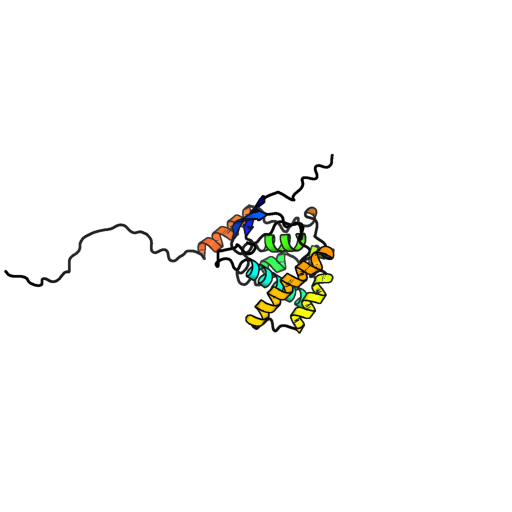A 1 86 ? 12.883 -2.074 2.245 1.00 89.19 86 VAL A C 1
ATOM 707 O O . VAL A 1 86 ? 13.000 -2.723 3.288 1.00 89.19 86 VAL A O 1
ATOM 710 N N . TYR A 1 87 ? 13.619 -1.005 1.959 1.00 88.06 87 TYR A N 1
ATOM 711 C CA . TYR A 1 87 ? 14.654 -0.433 2.805 1.00 88.06 87 TYR A CA 1
ATOM 712 C C . TYR A 1 87 ? 14.087 0.274 4.051 1.00 88.06 87 TYR A C 1
ATOM 714 O O . TYR A 1 87 ? 14.513 -0.009 5.165 1.00 88.06 87 TYR A O 1
ATOM 722 N N . LEU A 1 88 ? 13.088 1.155 3.901 1.00 90.19 88 LEU A N 1
ATOM 723 C CA . LEU A 1 88 ? 12.473 1.912 5.007 1.00 90.19 88 LEU A CA 1
ATOM 724 C C . LEU A 1 88 ? 11.076 1.374 5.340 1.00 90.19 88 LEU A C 1
ATOM 726 O O . LEU A 1 88 ? 10.057 1.997 5.037 1.00 90.19 88 LEU A O 1
ATOM 730 N N . ARG A 1 89 ? 11.024 0.210 5.991 1.00 92.06 89 ARG A N 1
ATOM 731 C CA . ARG A 1 89 ? 9.780 -0.536 6.282 1.00 92.06 89 ARG A CA 1
ATOM 732 C C . ARG A 1 89 ? 8.756 0.285 7.069 1.00 92.06 89 ARG A C 1
ATOM 734 O O . ARG A 1 89 ? 7.593 0.369 6.686 1.00 92.06 89 ARG A O 1
ATOM 741 N N . LYS A 1 90 ? 9.200 0.942 8.145 1.00 90.62 90 LYS A N 1
ATOM 742 C CA . LYS A 1 90 ? 8.346 1.806 8.977 1.00 90.62 90 LYS A CA 1
ATOM 743 C C . LYS A 1 90 ? 7.768 2.977 8.184 1.00 90.62 90 LYS A C 1
ATOM 745 O O . LYS A 1 90 ? 6.577 3.249 8.263 1.00 90.62 90 LYS A O 1
ATOM 750 N N . THR A 1 91 ? 8.601 3.620 7.368 1.00 90.75 91 THR A N 1
ATOM 751 C CA . THR A 1 91 ? 8.185 4.740 6.517 1.00 90.75 91 THR A CA 1
ATOM 752 C C . THR A 1 91 ? 7.192 4.299 5.445 1.00 90.75 91 THR A C 1
ATOM 754 O O . THR A 1 91 ? 6.230 5.018 5.201 1.00 90.75 91 THR A O 1
ATOM 757 N N . MET A 1 92 ? 7.371 3.116 4.847 1.00 93.06 92 MET A N 1
ATOM 758 C CA . MET A 1 92 ? 6.384 2.549 3.925 1.00 93.06 92 MET A CA 1
ATOM 759 C C . MET A 1 92 ? 5.028 2.342 4.611 1.00 93.06 92 MET A C 1
ATOM 761 O O . MET A 1 92 ? 4.010 2.740 4.051 1.00 93.06 92 MET A O 1
ATOM 765 N N . ILE A 1 93 ? 5.003 1.760 5.816 1.00 93.44 93 ILE A N 1
ATOM 766 C CA . ILE A 1 93 ? 3.756 1.554 6.571 1.00 93.44 93 ILE A CA 1
ATOM 767 C C . ILE A 1 93 ? 3.100 2.895 6.912 1.00 93.44 93 ILE A C 1
ATOM 769 O O . ILE A 1 93 ? 1.916 3.069 6.642 1.00 93.44 93 ILE A O 1
ATOM 773 N N . ALA A 1 94 ? 3.864 3.848 7.458 1.00 90.44 94 ALA A N 1
ATOM 774 C CA . ALA A 1 94 ? 3.371 5.185 7.783 1.00 90.44 94 ALA A CA 1
ATOM 775 C C . ALA A 1 94 ? 2.737 5.857 6.559 1.00 90.44 94 ALA A C 1
ATOM 777 O O . ALA A 1 94 ? 1.633 6.384 6.640 1.00 90.44 94 ALA A O 1
ATOM 778 N N . TRP A 1 95 ? 3.401 5.767 5.406 1.00 91.44 95 TRP A N 1
ATOM 779 C CA . TRP A 1 95 ? 2.878 6.312 4.163 1.00 91.44 95 TRP A CA 1
ATOM 780 C C . TRP A 1 95 ? 1.594 5.617 3.713 1.00 91.44 95 TRP A C 1
ATOM 782 O O . TRP A 1 95 ? 0.645 6.292 3.329 1.00 91.44 95 TRP A O 1
ATOM 792 N N . CYS A 1 96 ? 1.532 4.284 3.798 1.00 93.69 96 CYS A N 1
ATOM 793 C CA . CYS A 1 96 ? 0.319 3.539 3.462 1.00 93.69 96 CYS A CA 1
ATOM 794 C C . CYS A 1 96 ? -0.856 3.940 4.365 1.00 93.69 96 CYS A C 1
ATOM 796 O O . CYS A 1 96 ? -1.982 3.997 3.888 1.00 93.69 96 CYS A O 1
ATOM 798 N N . LEU A 1 97 ? -0.610 4.251 5.640 1.00 93.00 97 LEU A N 1
ATOM 799 C CA . LEU A 1 97 ? -1.631 4.776 6.550 1.00 93.00 97 LEU A CA 1
ATOM 800 C C . LEU A 1 97 ? -2.079 6.190 6.148 1.00 93.00 97 LEU A C 1
ATOM 802 O O . LEU A 1 97 ? -3.273 6.461 6.089 1.00 93.00 97 LEU A O 1
ATOM 806 N N . THR A 1 98 ? -1.142 7.079 5.805 1.00 89.56 98 THR A N 1
ATOM 807 C CA . THR A 1 98 ? -1.463 8.436 5.324 1.00 89.56 98 THR A CA 1
ATOM 808 C C . THR A 1 98 ? -2.199 8.428 3.982 1.00 89.56 98 THR A C 1
ATOM 810 O O . THR A 1 98 ? -3.038 9.285 3.746 1.00 89.56 98 THR A O 1
ATOM 813 N N . ALA A 1 99 ? -1.919 7.466 3.104 1.00 89.81 99 ALA A N 1
ATOM 814 C CA . ALA A 1 99 ? -2.622 7.302 1.832 1.00 89.81 99 ALA A CA 1
ATOM 815 C C . ALA A 1 99 ? -3.964 6.550 1.971 1.00 89.81 99 ALA A C 1
ATOM 817 O O . ALA A 1 99 ? -4.665 6.368 0.980 1.00 89.81 99 ALA A O 1
ATOM 818 N N . GLY A 1 100 ? -4.305 6.051 3.168 1.00 92.25 100 GLY A N 1
ATOM 819 C CA . GLY A 1 100 ? -5.495 5.224 3.399 1.00 92.25 100 GLY A CA 1
ATOM 820 C C . GLY A 1 100 ? -5.416 3.818 2.785 1.00 92.25 100 GLY A C 1
ATOM 821 O O . GLY A 1 100 ? -6.425 3.133 2.658 1.00 92.25 100 GLY A O 1
ATOM 822 N N . TYR A 1 101 ? -4.220 3.357 2.402 1.00 94.81 101 TYR A N 1
ATOM 823 C CA . TYR A 1 101 ? -3.967 1.999 1.891 1.00 94.81 101 TYR A CA 1
ATOM 824 C C . TYR A 1 101 ? -3.946 0.959 3.019 1.00 94.81 101 TYR A C 1
ATOM 826 O O . TYR A 1 101 ? -4.128 -0.238 2.789 1.00 94.81 101 TYR A O 1
ATOM 834 N N . LEU A 1 102 ? -3.708 1.415 4.247 1.00 94.88 102 LEU A N 1
ATOM 835 C CA . LEU A 1 102 ? -3.847 0.659 5.484 1.00 94.88 102 LEU A CA 1
ATOM 836 C C . LEU A 1 102 ? -4.714 1.463 6.451 1.00 94.88 102 LEU A C 1
ATOM 838 O O . LEU A 1 102 ? -4.776 2.685 6.362 1.00 94.88 102 LEU A O 1
ATOM 842 N N . SER A 1 103 ? -5.331 0.772 7.403 1.00 93.69 103 SER A N 1
ATOM 843 C CA . SER A 1 103 ? -6.046 1.395 8.521 1.00 93.69 103 SER A CA 1
ATOM 844 C C . SER A 1 103 ? -5.533 0.838 9.844 1.00 93.69 103 SER A C 1
ATOM 846 O O . SER A 1 103 ? -4.865 -0.202 9.880 1.00 93.69 103 SER A O 1
ATOM 848 N N . ILE A 1 104 ? -5.834 1.545 10.929 1.00 91.94 104 ILE A N 1
ATOM 849 C CA . ILE A 1 104 ? -5.598 1.085 12.295 1.00 91.94 104 ILE A CA 1
ATOM 850 C C . ILE A 1 104 ? -6.931 0.839 12.991 1.00 91.94 104 ILE A C 1
ATOM 852 O O . ILE A 1 104 ? -7.900 1.557 12.766 1.00 91.94 104 ILE A O 1
ATOM 856 N N . ASP A 1 105 ? -6.987 -0.191 13.829 1.00 89.94 105 ASP A N 1
ATOM 857 C CA . ASP A 1 105 ? -8.133 -0.416 14.706 1.00 89.94 105 ASP A CA 1
ATOM 858 C C . ASP A 1 105 ? -8.036 0.405 16.006 1.00 89.94 105 ASP A C 1
ATOM 860 O O . ASP A 1 105 ? -7.066 1.126 16.252 1.00 89.94 105 ASP A O 1
ATOM 864 N N . SER A 1 106 ? -9.030 0.251 16.886 1.00 86.94 106 SER A N 1
ATOM 865 C CA . SER A 1 106 ? -9.075 0.921 18.194 1.00 86.94 106 SER A CA 1
ATOM 866 C C . SER A 1 106 ? -7.908 0.573 19.128 1.00 86.94 106 SER A C 1
ATOM 868 O O . SER A 1 106 ? -7.663 1.295 20.092 1.00 86.94 106 SER A O 1
ATOM 870 N N . LEU A 1 107 ? -7.170 -0.507 18.850 1.00 87.31 107 LEU A N 1
ATOM 871 C CA . LEU A 1 107 ? -5.978 -0.933 19.585 1.00 87.31 107 LEU A CA 1
ATOM 872 C C . LEU A 1 107 ? -4.679 -0.583 18.840 1.00 87.31 107 LEU A C 1
ATOM 874 O O . LEU A 1 107 ? -3.622 -1.118 19.174 1.00 87.31 107 LEU A O 1
ATOM 878 N N . ARG A 1 108 ? -4.742 0.304 17.836 1.00 86.06 108 ARG A N 1
ATOM 879 C CA . ARG A 1 108 ? -3.609 0.731 16.995 1.00 86.06 108 ARG A CA 1
ATOM 880 C C . ARG A 1 108 ? -2.925 -0.410 16.235 1.00 86.06 108 ARG A C 1
ATOM 882 O O . ARG A 1 108 ? -1.727 -0.366 15.957 1.00 86.06 108 ARG A O 1
ATOM 889 N N . ARG A 1 109 ? -3.681 -1.443 15.872 1.00 91.19 109 ARG A N 1
ATOM 890 C CA . ARG A 1 109 ? -3.199 -2.573 15.069 1.00 91.19 109 ARG A CA 1
ATOM 891 C C . ARG A 1 109 ? -3.577 -2.376 13.608 1.00 91.19 109 ARG A C 1
ATOM 893 O O . ARG A 1 109 ? -4.677 -1.931 13.301 1.00 91.19 109 ARG A O 1
ATOM 900 N N . LEU A 1 110 ? -2.677 -2.752 12.709 1.00 94.06 110 LEU A N 1
ATOM 901 C CA . LEU A 1 110 ? -2.835 -2.604 11.267 1.00 94.06 110 LEU A CA 1
ATOM 902 C C . LEU A 1 110 ? -3.876 -3.576 10.716 1.00 94.06 110 LEU A C 1
ATOM 904 O O . LEU A 1 110 ? -3.870 -4.760 11.056 1.00 94.06 110 LEU A O 1
ATOM 908 N N . THR A 1 111 ? -4.730 -3.087 9.824 1.00 94.44 111 THR A N 1
ATOM 909 C CA . THR A 1 111 ? -5.719 -3.887 9.098 1.00 94.44 111 THR A CA 1
ATOM 910 C C . THR A 1 111 ? -5.927 -3.366 7.674 1.00 94.44 111 THR A C 1
ATOM 912 O O . THR A 1 111 ? -5.521 -2.254 7.325 1.00 94.44 111 THR A O 1
ATOM 915 N N . ILE A 1 112 ? -6.546 -4.199 6.836 1.00 94.75 112 ILE A N 1
ATOM 916 C CA . ILE A 1 112 ? -6.942 -3.833 5.474 1.00 94.75 112 ILE A CA 1
ATOM 917 C C . ILE A 1 112 ? -8.232 -3.000 5.561 1.00 94.75 112 ILE A C 1
ATOM 919 O O . ILE A 1 112 ? -9.213 -3.500 6.125 1.00 94.75 112 ILE A O 1
ATOM 923 N N . PRO A 1 113 ? -8.258 -1.771 5.015 1.00 93.69 113 PRO A N 1
ATOM 924 C CA . PRO A 1 113 ? -9.464 -0.949 4.955 1.00 93.69 113 PRO A CA 1
ATOM 925 C C . PRO A 1 113 ? -10.616 -1.669 4.235 1.00 93.69 113 PRO A C 1
ATOM 927 O O . PRO A 1 113 ? -10.354 -2.400 3.273 1.00 93.69 113 PRO A O 1
ATOM 930 N N . PRO A 1 114 ? -11.886 -1.461 4.639 1.00 91.75 114 PRO A N 1
ATOM 931 C CA . PRO A 1 114 ? -13.029 -2.132 4.020 1.00 91.75 114 PRO A CA 1
ATOM 932 C C . PRO A 1 114 ? -13.097 -2.007 2.486 1.00 91.75 114 PRO A C 1
ATOM 934 O O . PRO A 1 114 ? -13.225 -3.058 1.856 1.00 91.75 114 PRO A O 1
ATOM 937 N N . PRO A 1 115 ? -12.899 -0.820 1.864 1.00 91.94 115 PRO A N 1
ATOM 938 C CA . PRO A 1 115 ? -12.950 -0.687 0.401 1.00 91.94 115 PRO A CA 1
ATOM 939 C C . PRO A 1 115 ? -11.895 -1.538 -0.322 1.00 91.94 115 PRO A C 1
ATOM 941 O O . PRO A 1 115 ? -12.129 -2.090 -1.393 1.00 91.94 115 PRO A O 1
ATOM 944 N N . ILE A 1 116 ? -10.721 -1.706 0.293 1.00 94.12 116 ILE A N 1
ATOM 945 C CA . ILE A 1 116 ? -9.607 -2.475 -0.276 1.00 94.12 116 ILE A CA 1
ATOM 946 C C . ILE A 1 116 ? -9.804 -3.979 -0.054 1.00 94.12 116 ILE A C 1
ATOM 948 O O . ILE A 1 116 ? -9.311 -4.798 -0.831 1.00 94.12 116 ILE A O 1
ATOM 952 N N . LYS A 1 117 ? -10.531 -4.373 0.997 1.00 91.31 117 LYS A N 1
ATOM 953 C CA . LYS A 1 117 ? -10.726 -5.781 1.358 1.00 91.31 117 LYS A CA 1
ATOM 954 C C . LYS A 1 117 ? -11.411 -6.570 0.243 1.00 91.31 117 LYS A C 1
ATOM 956 O O . LYS A 1 117 ? -11.063 -7.733 0.044 1.00 91.31 117 LYS A O 1
ATOM 961 N N . ASP A 1 118 ? -12.349 -5.960 -0.474 1.00 88.81 118 ASP A N 1
ATOM 962 C CA . ASP A 1 118 ? -13.068 -6.631 -1.558 1.00 88.81 118 ASP A CA 1
ATOM 963 C C . ASP A 1 118 ? -12.222 -6.739 -2.831 1.00 88.81 118 ASP A C 1
ATOM 965 O O . ASP A 1 118 ? -12.122 -7.833 -3.387 1.00 88.81 118 ASP A O 1
ATOM 969 N N . ILE A 1 119 ? -11.478 -5.687 -3.190 1.00 91.62 119 ILE A N 1
ATOM 970 C CA . ILE A 1 119 ? -10.457 -5.739 -4.253 1.00 91.62 119 ILE A CA 1
ATOM 971 C C . ILE A 1 119 ? -9.426 -6.834 -3.974 1.00 91.62 119 ILE A C 1
ATOM 973 O O . ILE A 1 119 ? -9.055 -7.607 -4.855 1.00 91.62 119 ILE A O 1
ATOM 977 N N . TRP A 1 120 ? -8.958 -6.931 -2.730 1.00 91.19 120 TRP A N 1
ATOM 978 C CA . TRP A 1 120 ? -7.990 -7.948 -2.344 1.00 91.19 120 TRP A CA 1
ATOM 979 C C . TRP A 1 120 ? -8.540 -9.372 -2.517 1.00 91.19 120 TRP A C 1
ATOM 981 O O . TRP A 1 120 ? -7.834 -10.236 -3.039 1.00 91.19 120 TRP A O 1
ATOM 991 N N . LYS A 1 121 ? -9.793 -9.629 -2.116 1.00 89.25 121 LYS A N 1
ATOM 992 C CA . LYS A 1 121 ? -10.435 -10.938 -2.339 1.00 89.25 121 LYS A CA 1
ATOM 993 C C . LYS A 1 121 ? -10.528 -11.265 -3.826 1.00 89.25 121 LYS A C 1
ATOM 995 O O . LYS A 1 121 ? -10.291 -12.409 -4.200 1.00 89.25 121 LYS A O 1
ATOM 1000 N N . GLU A 1 122 ? -10.849 -10.274 -4.652 1.00 91.12 122 GLU A N 1
ATOM 1001 C CA . GLU A 1 122 ? -10.915 -10.428 -6.103 1.00 91.12 122 GLU A CA 1
ATOM 1002 C C . GLU A 1 122 ? -9.546 -10.815 -6.677 1.00 91.12 122 GLU A C 1
ATOM 1004 O O . GLU A 1 122 ? -9.423 -11.827 -7.362 1.00 91.12 122 GLU A O 1
ATOM 1009 N N . ILE A 1 123 ? -8.488 -10.084 -6.307 1.00 91.62 123 ILE A N 1
ATOM 1010 C CA . ILE A 1 123 ? -7.109 -10.397 -6.705 1.00 91.62 123 ILE A CA 1
ATOM 1011 C C . ILE A 1 123 ? -6.727 -11.820 -6.283 1.00 91.62 123 ILE A C 1
ATOM 1013 O O . ILE A 1 123 ? -6.153 -12.568 -7.074 1.00 91.62 123 ILE A O 1
ATOM 1017 N N . TYR A 1 124 ? -7.050 -12.202 -5.046 1.00 88.38 124 TYR A N 1
ATOM 1018 C CA . TYR A 1 124 ? -6.733 -13.522 -4.509 1.00 88.38 124 TYR A CA 1
ATOM 1019 C C . TYR A 1 124 ? -7.480 -14.654 -5.232 1.00 88.38 124 TYR A C 1
ATOM 1021 O O . TYR A 1 124 ? -6.945 -15.752 -5.362 1.00 88.38 124 TYR A O 1
ATOM 1029 N N . ALA A 1 125 ? -8.699 -14.393 -5.711 1.00 88.81 125 ALA A N 1
ATOM 1030 C CA . ALA A 1 125 ? -9.487 -15.349 -6.482 1.00 88.81 125 ALA A CA 1
ATOM 1031 C C . ALA A 1 125 ? -9.032 -15.451 -7.948 1.00 88.81 125 ALA A C 1
ATOM 1033 O O . ALA A 1 125 ? -9.054 -16.539 -8.519 1.00 88.81 125 ALA A O 1
ATOM 1034 N N . MET A 1 126 ? -8.623 -14.334 -8.558 1.00 89.56 126 MET A N 1
ATOM 1035 C CA . MET A 1 126 ? -8.276 -14.266 -9.982 1.00 89.56 126 MET A CA 1
ATOM 1036 C C . MET A 1 126 ? -6.840 -14.693 -10.291 1.00 89.56 126 MET A C 1
ATOM 1038 O O . MET A 1 126 ? -6.582 -15.231 -11.368 1.00 89.56 126 MET A O 1
ATOM 1042 N N . TYR A 1 127 ? -5.893 -14.449 -9.381 1.00 90.06 127 TYR A N 1
ATOM 1043 C CA . TYR A 1 127 ? -4.469 -14.618 -9.663 1.00 90.06 127 TYR A CA 1
ATOM 1044 C C . TYR A 1 127 ? -3.808 -15.641 -8.741 1.00 90.06 127 TYR A C 1
ATOM 1046 O O . TYR A 1 127 ? -3.846 -15.537 -7.516 1.00 90.06 127 TYR A O 1
ATOM 1054 N N . SER A 1 128 ? -3.073 -16.585 -9.337 1.00 88.38 128 SER A N 1
ATOM 1055 C CA . SER A 1 128 ? -2.147 -17.433 -8.586 1.00 88.38 128 SER A CA 1
ATOM 1056 C C . SER A 1 128 ? -0.907 -16.627 -8.198 1.00 88.38 128 SER A C 1
ATOM 1058 O O . SER A 1 128 ? 0.041 -16.502 -8.968 1.00 88.38 128 SER A O 1
ATOM 1060 N N . LEU A 1 129 ? -0.895 -16.071 -6.985 1.00 85.69 129 LEU A N 1
ATOM 1061 C CA . LEU A 1 129 ? 0.187 -15.189 -6.521 1.00 85.69 129 LEU A CA 1
ATOM 1062 C C . LEU A 1 129 ? 1.545 -15.897 -6.349 1.00 85.69 129 LEU A C 1
ATOM 1064 O O . LEU A 1 129 ? 2.575 -15.235 -6.194 1.00 85.69 129 LEU A O 1
ATOM 1068 N N . GLY A 1 130 ? 1.563 -17.234 -6.383 1.00 83.88 130 GLY A N 1
ATOM 1069 C CA . GLY A 1 130 ? 2.792 -18.027 -6.421 1.00 83.88 130 GLY A CA 1
ATOM 1070 C C . GLY A 1 130 ? 3.565 -17.859 -7.732 1.00 83.88 130 GLY A C 1
ATOM 1071 O O . GLY A 1 130 ? 4.793 -17.847 -7.703 1.00 83.88 130 GLY A O 1
ATOM 1072 N N . ASP A 1 131 ? 2.859 -17.638 -8.841 1.00 89.50 131 ASP A N 1
ATOM 1073 C CA . ASP A 1 131 ? 3.434 -17.461 -10.173 1.00 89.50 131 ASP A CA 1
ATOM 1074 C C . ASP A 1 131 ? 3.906 -16.005 -10.407 1.00 89.50 131 ASP A C 1
ATOM 1076 O O . ASP A 1 131 ? 3.146 -15.067 -10.138 1.00 89.50 131 ASP A O 1
ATOM 1080 N N . PRO A 1 132 ? 5.147 -15.769 -10.885 1.00 88.56 132 PRO A N 1
ATOM 1081 C CA . PRO A 1 132 ? 5.678 -14.419 -11.087 1.00 88.56 132 PRO A CA 1
ATOM 1082 C C . PRO A 1 132 ? 4.887 -13.558 -12.081 1.00 88.56 132 PRO A C 1
ATOM 1084 O O . PRO A 1 132 ? 4.720 -12.362 -11.834 1.00 88.56 132 PRO A O 1
ATOM 1087 N N . GLU A 1 133 ? 4.385 -14.134 -13.176 1.00 89.81 133 GLU A N 1
ATOM 1088 C CA . GLU A 1 133 ? 3.644 -13.378 -14.195 1.00 89.81 133 GLU A CA 1
ATOM 1089 C C . GLU A 1 133 ? 2.272 -12.946 -13.680 1.00 89.81 133 GLU A C 1
ATOM 1091 O O . GLU A 1 133 ? 1.890 -11.778 -13.790 1.00 89.81 133 GLU A O 1
ATOM 1096 N N . ASN A 1 134 ? 1.539 -13.868 -13.055 1.00 92.31 134 ASN A N 1
ATOM 1097 C CA . ASN A 1 134 ? 0.269 -13.554 -12.409 1.00 92.31 134 ASN A CA 1
ATOM 1098 C C . ASN A 1 134 ? 0.446 -12.562 -11.259 1.00 92.31 134 ASN A C 1
ATOM 1100 O O . ASN A 1 134 ? -0.408 -11.701 -11.061 1.00 92.31 134 ASN A O 1
ATOM 1104 N N . ARG A 1 135 ? 1.571 -12.615 -10.539 1.00 91.00 135 ARG A N 1
ATOM 1105 C CA . ARG A 1 135 ? 1.898 -11.620 -9.514 1.00 91.00 135 ARG A CA 1
ATOM 1106 C C . ARG A 1 135 ? 2.110 -10.230 -10.107 1.00 91.00 135 ARG A C 1
ATOM 1108 O O . ARG A 1 135 ? 1.627 -9.264 -9.526 1.00 91.00 135 ARG A O 1
ATOM 1115 N N . ALA A 1 136 ? 2.795 -10.113 -11.244 1.00 90.75 136 ALA A N 1
ATOM 1116 C CA . ALA A 1 136 ? 2.957 -8.828 -11.922 1.00 90.75 136 ALA A CA 1
ATOM 1117 C C . ALA A 1 136 ? 1.602 -8.251 -12.365 1.00 90.75 136 ALA A C 1
ATOM 1119 O O . ALA A 1 136 ? 1.304 -7.096 -12.071 1.00 90.75 136 ALA A O 1
ATOM 1120 N N . LYS A 1 137 ? 0.728 -9.085 -12.946 1.00 93.12 137 LYS A N 1
ATOM 1121 C CA . LYS A 1 137 ? -0.647 -8.690 -13.303 1.00 93.12 137 LYS A CA 1
ATOM 1122 C C . LYS A 1 137 ? -1.468 -8.266 -12.081 1.00 93.12 137 LYS A C 1
ATOM 1124 O O . LYS A 1 137 ? -2.158 -7.253 -12.131 1.00 93.12 137 LYS A O 1
ATOM 1129 N N . ALA A 1 138 ? -1.360 -8.998 -10.971 1.00 94.38 138 ALA A N 1
ATOM 1130 C CA . ALA A 1 138 ? -2.022 -8.657 -9.714 1.00 94.38 138 ALA A CA 1
ATOM 1131 C C . ALA A 1 138 ? -1.537 -7.313 -9.142 1.00 94.38 138 ALA A C 1
ATOM 1133 O O . ALA A 1 138 ? -2.334 -6.558 -8.592 1.00 94.38 138 ALA A O 1
ATOM 1134 N N . ILE A 1 139 ? -0.245 -6.999 -9.282 1.00 93.25 139 ILE A N 1
ATOM 1135 C CA . ILE A 1 139 ? 0.329 -5.707 -8.885 1.00 93.25 139 ILE A CA 1
ATOM 1136 C C . ILE A 1 139 ? -0.250 -4.571 -9.732 1.00 93.25 139 ILE A C 1
ATOM 1138 O O . ILE A 1 139 ? -0.667 -3.553 -9.177 1.00 93.25 139 ILE A O 1
ATOM 1142 N N . ASP A 1 140 ? -0.313 -4.747 -11.052 1.00 91.81 140 ASP A N 1
ATOM 1143 C CA . ASP A 1 140 ? -0.883 -3.741 -11.952 1.00 91.81 140 ASP A CA 1
ATOM 1144 C C . ASP A 1 140 ? -2.375 -3.516 -11.671 1.00 91.81 140 ASP A C 1
ATOM 1146 O O . ASP A 1 140 ? -2.824 -2.368 -11.598 1.00 91.81 140 ASP A O 1
ATOM 1150 N N . TYR A 1 141 ? -3.127 -4.595 -11.424 1.00 94.31 141 TYR A N 1
ATOM 1151 C CA . TYR A 1 141 ? -4.530 -4.519 -11.018 1.00 94.31 141 TYR A CA 1
ATOM 1152 C C . TYR A 1 141 ? -4.691 -3.781 -9.686 1.00 94.31 141 TYR A C 1
ATOM 1154 O O . TYR A 1 141 ? -5.488 -2.850 -9.589 1.00 94.31 141 TYR A O 1
ATOM 1162 N N . LEU A 1 142 ? -3.891 -4.136 -8.672 1.00 94.44 142 LEU A N 1
ATOM 1163 C CA . LEU A 1 142 ? -3.923 -3.480 -7.366 1.00 94.44 142 LEU A CA 1
ATOM 1164 C C . LEU A 1 142 ? -3.668 -1.975 -7.494 1.00 94.44 142 LEU A C 1
ATOM 1166 O O . LEU A 1 142 ? -4.393 -1.167 -6.918 1.00 94.44 142 LEU A O 1
ATOM 1170 N N . LYS A 1 143 ? -2.651 -1.591 -8.268 1.00 90.81 143 LYS A N 1
ATOM 1171 C CA . LYS A 1 143 ? -2.309 -0.189 -8.518 1.00 90.81 143 LYS A CA 1
ATOM 1172 C C . LYS A 1 143 ? -3.468 0.573 -9.162 1.00 90.81 143 LYS A C 1
ATOM 1174 O O . LYS A 1 143 ? -3.753 1.699 -8.756 1.00 90.81 143 LYS A O 1
ATOM 1179 N N . ALA A 1 144 ? -4.122 -0.017 -10.163 1.00 91.19 144 ALA A N 1
ATOM 1180 C CA . ALA A 1 144 ? -5.277 0.589 -10.818 1.00 91.19 144 ALA A CA 1
ATOM 1181 C C . ALA A 1 144 ? -6.464 0.728 -9.851 1.00 91.19 144 ALA A C 1
ATOM 1183 O O . ALA A 1 144 ? -7.031 1.813 -9.734 1.00 91.19 144 ALA A O 1
ATOM 1184 N N . ALA A 1 145 ? -6.776 -0.329 -9.099 1.00 92.31 145 ALA A N 1
ATOM 1185 C CA . ALA A 1 145 ? -7.881 -0.343 -8.149 1.00 92.31 145 ALA A CA 1
ATOM 1186 C C . ALA A 1 145 ? -7.704 0.694 -7.029 1.00 92.31 145 ALA A C 1
ATOM 1188 O O . ALA A 1 145 ? -8.626 1.457 -6.751 1.00 92.31 145 ALA A O 1
ATOM 1189 N N . LEU A 1 146 ? -6.508 0.799 -6.438 1.00 91.44 146 LEU A N 1
ATOM 1190 C CA . LEU A 1 146 ? -6.224 1.793 -5.396 1.00 91.44 146 LEU A CA 1
ATOM 1191 C C . LEU A 1 146 ? -6.417 3.230 -5.896 1.00 91.44 146 LEU A C 1
ATOM 1193 O O . LEU A 1 146 ? -6.937 4.064 -5.162 1.00 91.44 146 LEU A O 1
ATOM 1197 N N . ARG A 1 147 ? -6.068 3.513 -7.158 1.00 87.50 147 ARG A N 1
ATOM 1198 C CA . ARG A 1 147 ? -6.315 4.825 -7.778 1.00 87.50 147 ARG A CA 1
ATOM 1199 C C . ARG A 1 147 ? -7.801 5.107 -7.982 1.00 87.50 147 ARG A C 1
ATOM 1201 O O . ARG A 1 147 ? -8.227 6.245 -7.816 1.00 87.50 147 ARG A O 1
ATOM 1208 N N . CYS A 1 148 ? -8.588 4.095 -8.336 1.00 90.06 148 CYS A N 1
ATOM 1209 C CA . CYS A 1 148 ? -10.038 4.238 -8.465 1.00 90.06 148 CYS A CA 1
ATOM 1210 C C . CYS A 1 148 ? -10.713 4.482 -7.110 1.00 90.06 148 CYS A C 1
ATOM 1212 O O . CYS A 1 148 ? -11.643 5.281 -7.033 1.00 90.06 148 CYS A O 1
ATOM 1214 N N . LEU A 1 149 ? -10.207 3.850 -6.048 1.00 89.81 149 LEU A N 1
ATOM 1215 C CA . LEU A 1 149 ? -10.771 3.934 -4.702 1.00 89.81 149 LEU A CA 1
ATOM 1216 C C . LEU A 1 149 ? -10.386 5.194 -3.928 1.00 89.81 149 LEU A C 1
ATOM 1218 O O . LEU A 1 149 ? -10.910 5.389 -2.843 1.00 89.81 149 LEU A O 1
ATOM 1222 N N . ILE A 1 150 ? -9.518 6.062 -4.456 1.00 85.88 150 ILE A N 1
ATOM 1223 C CA . ILE A 1 150 ? -8.962 7.241 -3.762 1.00 85.88 150 ILE A CA 1
ATOM 1224 C C . ILE A 1 150 ? -9.975 8.019 -2.913 1.00 85.88 150 ILE A C 1
ATOM 1226 O O . ILE A 1 150 ? -9.661 8.421 -1.798 1.00 85.88 150 ILE A O 1
ATOM 1230 N N . LYS A 1 151 ? -11.190 8.237 -3.431 1.00 86.44 151 LYS A N 1
ATOM 1231 C CA . LYS A 1 151 ? -12.233 9.020 -2.747 1.00 86.44 151 LYS A CA 1
ATOM 1232 C C . LYS A 1 151 ? -12.879 8.293 -1.563 1.00 86.44 151 LYS A C 1
ATOM 1234 O O . LYS A 1 151 ? -13.517 8.940 -0.743 1.00 86.44 151 LYS A O 1
ATOM 1239 N N . GLU A 1 152 ? -12.751 6.975 -1.518 1.00 89.06 152 GLU A N 1
ATOM 1240 C CA . GLU A 1 152 ? -13.291 6.080 -0.491 1.00 89.06 152 GLU A CA 1
ATOM 1241 C C . GLU A 1 152 ? -12.235 5.707 0.557 1.00 89.06 152 GLU A C 1
ATOM 1243 O O . GLU A 1 152 ? -12.557 5.084 1.567 1.00 89.06 152 GLU A O 1
ATOM 1248 N N . LEU A 1 153 ? -10.965 6.053 0.321 1.00 89.25 153 LEU A N 1
ATOM 1249 C CA . LEU A 1 153 ? -9.892 5.794 1.271 1.00 89.25 153 LEU A CA 1
ATOM 1250 C C . LEU A 1 153 ? -9.926 6.833 2.389 1.00 89.25 153 LEU A C 1
ATOM 1252 O O . LEU A 1 153 ? -10.086 8.027 2.143 1.00 89.25 153 LEU A O 1
ATOM 1256 N N . GLU A 1 154 ? -9.721 6.367 3.618 1.00 90.12 154 GLU A N 1
ATOM 1257 C CA . GLU A 1 154 ? -9.670 7.205 4.814 1.00 90.12 154 GLU A CA 1
ATOM 1258 C C . GLU A 1 154 ? -8.221 7.280 5.328 1.00 90.12 154 GLU A C 1
ATOM 1260 O O . GLU A 1 154 ? -7.739 6.344 5.973 1.00 90.12 154 GLU A O 1
ATOM 1265 N N . PRO A 1 155 ? -7.489 8.370 5.025 1.00 89.31 155 PRO A N 1
ATOM 1266 C CA . PRO A 1 155 ? -6.179 8.647 5.598 1.00 89.31 155 PRO A CA 1
ATOM 1267 C C . PRO A 1 155 ? -6.182 8.626 7.123 1.00 89.31 155 PRO A C 1
ATOM 1269 O O . PRO A 1 155 ? -6.978 9.316 7.761 1.00 89.31 155 PRO A O 1
ATOM 1272 N N . VAL A 1 156 ? -5.216 7.929 7.717 1.00 86.56 156 VAL A N 1
ATOM 1273 C CA . VAL A 1 156 ? -4.966 8.030 9.158 1.00 86.56 156 VAL A CA 1
ATOM 1274 C C . VAL A 1 156 ? -4.245 9.355 9.451 1.00 86.56 156 VAL A C 1
ATOM 1276 O O . VAL A 1 156 ? -3.181 9.609 8.868 1.00 86.56 156 VAL A O 1
ATOM 1279 N N . PRO A 1 157 ? -4.773 10.208 10.351 1.00 78.56 157 PRO A N 1
ATOM 1280 C CA . PRO A 1 157 ? -4.158 11.487 10.683 1.00 78.56 157 PRO A CA 1
ATOM 1281 C C . PRO A 1 157 ? -2.738 11.331 11.237 1.00 78.56 157 PRO A C 1
ATOM 1283 O O . PRO A 1 157 ? -2.462 10.454 12.053 1.00 78.56 157 PRO A O 1
ATOM 1286 N N . ALA A 1 158 ? -1.836 12.249 10.878 1.00 67.56 158 ALA A N 1
ATOM 1287 C CA . ALA A 1 158 ? -0.433 12.192 11.301 1.00 67.56 158 ALA A CA 1
ATOM 1288 C C . ALA A 1 158 ? -0.235 12.159 12.833 1.00 67.56 158 ALA A C 1
ATOM 1290 O O . ALA A 1 158 ? 0.727 11.564 13.313 1.00 67.56 158 ALA A O 1
ATOM 1291 N N . GLY A 1 159 ? -1.154 12.752 13.607 1.00 63.50 159 GLY A N 1
ATOM 1292 C CA . GLY A 1 159 ? -1.124 12.726 15.076 1.00 63.50 159 GLY A CA 1
ATOM 1293 C C . GLY A 1 159 ? -1.343 11.336 15.688 1.00 63.50 159 GLY A C 1
ATOM 1294 O O . GLY A 1 159 ? -0.962 11.101 16.832 1.00 63.50 159 GLY A O 1
ATOM 1295 N N . GLU A 1 160 ? -1.901 10.398 14.925 1.00 65.56 160 GLU A N 1
ATOM 1296 C CA . GLU A 1 160 ? -2.119 9.011 15.347 1.00 65.56 160 GLU A CA 1
ATOM 1297 C C . GLU A 1 160 ? -0.949 8.091 14.951 1.00 65.56 160 GLU A C 1
ATOM 1299 O O . GLU A 1 160 ? -0.845 6.971 15.449 1.00 65.56 160 GLU A O 1
ATOM 1304 N N . LEU A 1 161 ? -0.007 8.584 14.132 1.00 64.62 161 LEU A N 1
ATOM 1305 C CA . LEU A 1 161 ? 1.152 7.845 13.605 1.00 64.62 161 LEU A CA 1
ATOM 1306 C C . LEU A 1 161 ? 2.393 7.874 14.522 1.00 64.62 161 LEU A C 1
ATOM 1308 O O . LEU A 1 161 ? 3.497 7.581 14.057 1.00 64.62 161 LEU A O 1
ATOM 1312 N N . LEU A 1 162 ? 2.248 8.231 15.804 1.00 50.59 162 LEU A N 1
ATOM 1313 C CA . LEU A 1 162 ? 3.361 8.578 16.711 1.00 50.59 162 LEU A CA 1
ATOM 1314 C C . LEU A 1 162 ? 4.452 7.494 16.880 1.00 50.59 162 LEU A C 1
ATOM 1316 O O . LEU A 1 162 ? 5.581 7.846 17.211 1.00 50.59 162 LEU A O 1
ATOM 1320 N N . ASP A 1 163 ? 4.180 6.227 16.553 1.00 50.84 163 ASP A N 1
ATOM 1321 C CA . ASP A 1 163 ? 5.161 5.126 16.623 1.00 50.84 163 ASP A CA 1
ATOM 1322 C C . ASP A 1 163 ? 5.721 4.675 15.253 1.00 50.84 163 ASP A C 1
ATOM 1324 O O . ASP A 1 163 ? 6.634 3.844 15.171 1.00 50.84 163 ASP A O 1
ATOM 1328 N N . ALA A 1 164 ? 5.219 5.243 14.149 1.00 45.06 164 ALA A N 1
ATOM 1329 C CA . ALA A 1 164 ? 5.571 4.830 12.787 1.00 45.06 164 ALA A CA 1
ATOM 1330 C C . ALA A 1 164 ? 6.800 5.561 12.217 1.00 45.06 164 ALA A C 1
ATOM 1332 O O . ALA A 1 164 ? 7.378 5.132 11.215 1.00 45.06 164 ALA A O 1
ATOM 1333 N N . HIS A 1 165 ? 7.242 6.652 12.849 1.00 38.94 165 HIS A N 1
ATOM 1334 C CA . HIS A 1 165 ? 8.438 7.371 12.420 1.00 38.94 165 HIS A CA 1
ATOM 1335 C C . HIS A 1 165 ? 9.686 6.816 13.119 1.00 38.94 165 HIS A C 1
ATOM 1337 O O . HIS A 1 165 ? 9.769 6.832 14.348 1.00 38.94 165 HIS A O 1
ATOM 1343 N N . PRO A 1 166 ? 10.691 6.318 12.374 1.00 40.41 166 PRO A N 1
ATOM 1344 C CA . PRO A 1 166 ? 11.953 5.934 12.983 1.00 40.41 166 PRO A CA 1
ATOM 1345 C C . PRO A 1 166 ? 12.604 7.166 13.624 1.00 40.41 166 PRO A C 1
ATOM 1347 O O . PRO A 1 166 ? 12.778 8.204 12.982 1.00 40.41 166 PRO A O 1
ATOM 1350 N N . SER A 1 167 ? 12.990 7.049 14.896 1.00 37.50 167 SER A N 1
ATOM 1351 C CA . SER A 1 167 ? 13.897 8.008 15.524 1.00 37.50 167 SER A CA 1
ATOM 1352 C C . SER A 1 167 ? 15.176 8.096 14.682 1.00 37.50 167 SER A C 1
ATOM 1354 O O . SER A 1 167 ? 15.623 7.081 14.140 1.00 37.50 167 SER A O 1
ATOM 1356 N N . LYS A 1 168 ? 15.789 9.285 14.566 1.00 41.34 168 LYS A N 1
ATOM 1357 C CA . LYS A 1 168 ? 17.025 9.491 13.775 1.00 41.34 168 LYS A CA 1
ATOM 1358 C C . LYS A 1 168 ? 18.089 8.409 14.036 1.00 41.34 168 LYS A C 1
ATOM 1360 O O . LYS A 1 168 ? 18.697 7.921 13.095 1.00 41.34 168 LYS A O 1
ATOM 1365 N N . SER A 1 169 ? 18.212 7.945 15.282 1.00 38.03 169 SER A N 1
ATOM 1366 C CA . SER A 1 169 ? 19.167 6.907 15.699 1.00 38.03 169 SER A CA 1
ATOM 1367 C C . SER A 1 169 ? 18.900 5.496 15.152 1.00 38.03 169 SER A C 1
ATOM 1369 O O . SER A 1 169 ? 19.811 4.669 15.134 1.00 38.03 169 SER A O 1
ATOM 1371 N N . SER A 1 170 ? 17.673 5.191 14.722 1.00 42.03 170 SER A N 1
ATOM 1372 C CA . SER A 1 170 ? 17.310 3.882 14.156 1.00 42.03 170 SER A CA 1
ATOM 1373 C C . SER A 1 170 ? 17.594 3.782 12.653 1.00 42.03 170 SER A C 1
ATOM 1375 O O . SER A 1 170 ? 17.993 2.720 12.182 1.00 42.03 170 SER A O 1
ATOM 1377 N N . ILE A 1 171 ? 17.507 4.905 11.932 1.00 44.31 171 ILE A N 1
ATOM 1378 C CA . ILE A 1 171 ? 17.834 5.000 10.499 1.00 44.31 171 ILE A CA 1
ATOM 1379 C C . ILE A 1 171 ? 19.334 4.769 10.274 1.00 44.31 171 ILE A C 1
ATOM 1381 O O . ILE A 1 171 ? 19.722 4.052 9.352 1.00 44.31 171 ILE A O 1
ATOM 1385 N N . ASP A 1 172 ? 20.175 5.334 11.142 1.00 40.69 172 ASP A N 1
ATOM 1386 C CA . ASP A 1 172 ? 21.631 5.241 11.017 1.00 40.69 172 ASP A CA 1
ATOM 1387 C C . ASP A 1 172 ? 22.129 3.796 11.236 1.00 40.69 172 ASP A C 1
ATOM 1389 O O . ASP A 1 172 ? 22.958 3.294 10.477 1.00 40.69 172 ASP A O 1
ATOM 1393 N N . LYS A 1 173 ? 21.530 3.050 12.174 1.00 45.31 173 LYS A N 1
ATOM 1394 C CA . LYS A 1 173 ? 21.884 1.638 12.420 1.00 45.31 173 LYS A CA 1
ATOM 1395 C C . LYS A 1 173 ? 21.435 0.682 11.309 1.00 45.31 173 LYS A C 1
ATOM 1397 O O . LYS A 1 173 ? 22.116 -0.310 11.043 1.00 45.31 173 LYS A O 1
ATOM 1402 N N . GLU A 1 174 ? 20.310 0.958 10.649 1.00 48.00 174 GLU A N 1
ATOM 1403 C CA . GLU A 1 174 ? 19.878 0.185 9.475 1.00 48.00 174 GLU A CA 1
ATOM 1404 C C . GLU A 1 174 ? 20.757 0.490 8.246 1.00 48.00 174 GLU A C 1
ATOM 1406 O O . GLU A 1 174 ? 21.100 -0.432 7.502 1.00 48.00 174 GLU A O 1
ATOM 1411 N N . THR A 1 175 ? 21.224 1.742 8.084 1.00 50.53 175 THR A N 1
ATOM 1412 C CA . THR A 1 175 ? 22.164 2.117 7.006 1.00 50.53 175 THR A CA 1
ATOM 1413 C C . THR A 1 175 ? 23.528 1.438 7.099 1.00 50.53 175 THR A C 1
ATOM 1415 O O . THR A 1 175 ? 24.075 1.056 6.062 1.00 50.53 175 THR A O 1
ATOM 1418 N N . GLU A 1 176 ? 24.093 1.258 8.296 1.00 43.66 176 GLU A N 1
ATOM 1419 C CA . GLU A 1 176 ? 25.410 0.622 8.450 1.00 43.66 176 GLU A CA 1
ATOM 1420 C C . GLU A 1 176 ? 25.371 -0.880 8.145 1.00 43.66 176 GLU A C 1
ATOM 1422 O O . GLU A 1 176 ? 26.229 -1.390 7.421 1.00 43.66 176 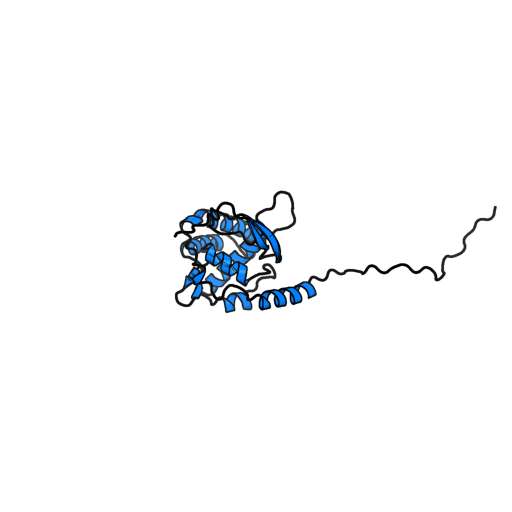GLU A O 1
ATOM 1427 N N . ASN A 1 177 ? 24.338 -1.584 8.616 1.00 46.59 177 ASN A N 1
ATOM 1428 C CA . ASN A 1 177 ? 24.217 -3.033 8.439 1.00 46.59 177 ASN A CA 1
ATOM 1429 C C . ASN A 1 177 ? 23.985 -3.457 6.978 1.00 46.59 177 ASN A C 1
ATOM 1431 O O . ASN A 1 177 ? 24.412 -4.540 6.578 1.00 46.59 177 ASN A O 1
ATOM 1435 N N . LEU A 1 178 ? 23.346 -2.611 6.163 1.00 46.22 178 LEU A N 1
ATOM 1436 C CA . LEU A 1 178 ? 23.134 -2.877 4.735 1.00 46.22 178 LEU A CA 1
ATOM 1437 C C . LEU A 1 178 ? 24.271 -2.354 3.851 1.00 46.22 178 LEU A C 1
ATOM 1439 O O . LEU A 1 178 ? 24.634 -3.046 2.904 1.00 46.22 178 LEU A O 1
ATOM 1443 N N . LYS A 1 179 ? 24.928 -1.229 4.184 1.00 45.91 179 LYS A N 1
ATOM 1444 C CA . LYS A 1 179 ? 26.182 -0.825 3.509 1.00 45.91 179 LYS A CA 1
ATOM 1445 C C . LYS A 1 179 ? 27.289 -1.870 3.674 1.00 45.91 179 LYS A C 1
ATOM 1447 O O . LYS A 1 179 ? 28.089 -2.054 2.762 1.00 45.91 179 LYS A O 1
ATOM 1452 N N . ALA A 1 180 ? 27.311 -2.587 4.798 1.00 48.25 180 ALA A N 1
ATOM 1453 C CA . ALA A 1 180 ? 28.214 -3.717 5.001 1.00 48.25 180 ALA A CA 1
ATOM 1454 C C . ALA A 1 180 ? 27.905 -4.913 4.075 1.00 48.25 180 ALA A C 1
ATOM 1456 O O . ALA A 1 180 ? 28.828 -5.626 3.687 1.00 48.25 180 ALA A O 1
ATOM 1457 N N . LYS A 1 181 ? 26.634 -5.110 3.689 1.00 44.12 181 LYS A N 1
ATOM 1458 C CA . LYS A 1 181 ? 26.187 -6.181 2.777 1.00 44.12 181 LYS A CA 1
ATOM 1459 C C . LYS A 1 181 ? 26.215 -5.782 1.296 1.00 44.12 181 LYS A C 1
ATOM 1461 O O . LYS A 1 181 ? 26.403 -6.642 0.448 1.00 44.12 181 LYS A O 1
ATOM 1466 N N . MET A 1 182 ? 26.083 -4.491 0.991 1.00 40.56 182 MET A N 1
ATOM 1467 C CA . MET A 1 182 ? 26.221 -3.900 -0.346 1.00 40.56 182 MET A CA 1
ATOM 1468 C C . MET A 1 182 ? 27.642 -3.377 -0.606 1.00 40.56 182 MET A C 1
ATOM 1470 O O . MET A 1 182 ? 27.814 -2.383 -1.312 1.00 40.56 182 MET A O 1
ATOM 1474 N N . LYS A 1 183 ? 28.683 -4.012 -0.049 1.00 33.91 183 LYS A N 1
ATOM 1475 C CA . LYS A 1 183 ? 30.027 -3.791 -0.589 1.00 33.91 183 LYS A CA 1
ATOM 1476 C C . LYS A 1 183 ? 30.051 -4.384 -2.002 1.00 33.91 183 LYS A C 1
ATOM 1478 O O . LYS A 1 183 ? 29.832 -5.588 -2.141 1.00 33.91 183 LYS A O 1
ATOM 1483 N N . PRO A 1 184 ? 30.329 -3.591 -3.050 1.00 38.97 184 PRO A N 1
ATOM 1484 C CA . PRO A 1 184 ? 30.775 -4.167 -4.305 1.00 38.97 184 PRO A CA 1
ATOM 1485 C C . PRO A 1 184 ? 32.066 -4.931 -4.000 1.00 38.97 184 PRO A C 1
ATOM 1487 O O . PRO A 1 184 ? 32.849 -4.500 -3.150 1.00 38.97 184 PRO A O 1
ATOM 1490 N N . ASN A 1 185 ? 32.335 -6.021 -4.712 1.00 41.38 185 ASN A N 1
ATOM 1491 C CA . ASN A 1 185 ? 33.706 -6.501 -4.860 1.00 41.38 185 ASN A CA 1
ATOM 1492 C C . ASN A 1 185 ? 34.518 -5.401 -5.569 1.00 41.38 185 ASN A C 1
ATOM 1494 O O . ASN A 1 185 ? 34.719 -5.440 -6.778 1.00 41.38 185 ASN A O 1
ATOM 1498 N N . SER A 1 186 ? 34.938 -4.372 -4.833 1.00 40.56 186 SER A N 1
ATOM 1499 C CA . SER A 1 186 ? 35.904 -3.391 -5.292 1.00 40.56 186 SER A CA 1
ATOM 1500 C C . SER A 1 186 ? 37.280 -4.011 -5.102 1.00 40.56 186 SER A C 1
ATOM 1502 O O . SER A 1 186 ? 37.873 -3.925 -4.025 1.00 40.56 186 SER A O 1
ATOM 1504 N N . LEU A 1 187 ? 37.780 -4.653 -6.156 1.00 38.19 187 LEU A N 1
ATOM 1505 C CA . LEU A 1 187 ? 39.217 -4.697 -6.398 1.00 38.19 187 LEU A CA 1
ATOM 1506 C C . LEU A 1 187 ? 39.704 -3.242 -6.347 1.00 38.19 187 LEU A C 1
ATOM 1508 O O . LEU A 1 187 ? 39.283 -2.409 -7.149 1.00 38.19 187 LEU A O 1
ATOM 1512 N N . GLY A 1 188 ? 40.464 -2.918 -5.302 1.00 34.56 188 GLY A N 1
ATOM 1513 C CA . GLY A 1 188 ? 40.922 -1.561 -5.031 1.00 34.56 188 GLY A CA 1
ATOM 1514 C C . GLY A 1 188 ? 41.887 -1.043 -6.106 1.00 34.56 188 GLY A C 1
ATOM 1515 O O . GLY A 1 188 ? 42.510 -1.838 -6.813 1.00 34.56 188 GLY A O 1
ATOM 1516 N N . PRO A 1 189 ? 42.052 0.284 -6.223 1.00 45.38 189 PRO A N 1
ATOM 1517 C CA . PRO A 1 189 ? 43.066 0.879 -7.076 1.00 45.38 189 PRO A CA 1
ATOM 1518 C C . PRO A 1 189 ? 44.421 0.786 -6.361 1.00 45.38 189 PRO A C 1
ATOM 1520 O O . PRO A 1 189 ? 44.705 1.545 -5.437 1.00 45.38 189 PRO A O 1
ATOM 1523 N N . GLY A 1 190 ? 45.242 -0.183 -6.760 1.00 35.38 190 GLY A N 1
ATOM 1524 C CA . GLY A 1 190 ? 46.629 -0.317 -6.322 1.00 35.38 190 GLY A CA 1
ATOM 1525 C C . GLY A 1 190 ? 47.575 0.171 -7.412 1.00 35.38 190 GLY A C 1
ATOM 1526 O O . GLY A 1 190 ? 47.610 -0.393 -8.501 1.00 35.38 190 GLY A O 1
ATOM 1527 N N . MET A 1 191 ? 48.303 1.242 -7.112 1.00 35.25 191 MET A N 1
ATOM 1528 C CA . MET A 1 191 ? 49.359 1.840 -7.928 1.00 35.25 191 MET A CA 1
ATOM 1529 C C . MET A 1 191 ? 50.448 0.845 -8.362 1.00 35.25 191 MET A C 1
ATOM 1531 O O . MET A 1 191 ? 50.723 -0.146 -7.692 1.00 35.25 191 MET A O 1
ATOM 1535 N N . ALA A 1 192 ? 51.090 1.187 -9.479 1.00 42.41 192 ALA A N 1
ATOM 1536 C CA . ALA A 1 192 ? 52.199 0.496 -10.120 1.00 42.41 192 ALA A CA 1
ATOM 1537 C C . ALA A 1 192 ? 53.390 0.167 -9.202 1.00 42.41 192 ALA A C 1
ATOM 1539 O O . ALA A 1 192 ? 53.845 1.019 -8.441 1.00 42.41 192 ALA A O 1
ATOM 1540 N N . THR A 1 193 ? 53.998 -0.996 -9.443 1.00 35.50 193 THR A N 1
ATOM 1541 C CA . THR A 1 193 ? 55.451 -1.187 -9.337 1.00 35.50 193 THR A CA 1
ATOM 1542 C C . THR A 1 193 ? 55.938 -2.014 -10.521 1.00 35.50 193 THR A C 1
ATOM 1544 O O . THR A 1 193 ? 55.411 -3.091 -10.802 1.00 35.50 193 THR A O 1
ATOM 1547 N N . ALA A 1 194 ? 56.928 -1.464 -11.219 1.00 35.22 194 ALA A N 1
ATOM 1548 C CA . ALA A 1 194 ? 57.761 -2.164 -12.179 1.00 35.22 194 ALA A CA 1
ATOM 1549 C C . ALA A 1 194 ? 58.653 -3.208 -11.480 1.00 35.22 194 ALA A C 1
ATOM 1551 O O . ALA A 1 194 ? 58.903 -3.114 -10.281 1.00 35.22 194 ALA A O 1
ATOM 1552 N N . ASP A 1 195 ? 59.150 -4.133 -12.302 1.00 33.47 195 ASP A N 1
ATOM 1553 C CA . ASP A 1 195 ? 60.245 -5.082 -12.080 1.00 33.47 195 ASP A CA 1
ATOM 1554 C C . ASP A 1 195 ? 60.002 -6.286 -11.158 1.00 33.47 195 ASP A C 1
ATOM 1556 O O . ASP A 1 195 ? 59.981 -6.186 -9.938 1.00 33.47 195 ASP A O 1
ATOM 1560 N N . ILE A 1 196 ? 59.897 -7.467 -11.787 1.00 42.25 196 ILE A N 1
ATOM 1561 C CA . ILE A 1 196 ? 60.834 -8.601 -11.644 1.00 42.25 196 ILE A CA 1
ATOM 1562 C C . ILE A 1 196 ? 60.576 -9.570 -12.822 1.00 42.25 196 ILE A C 1
ATOM 1564 O O . ILE A 1 196 ? 59.620 -10.339 -12.866 1.00 42.25 196 I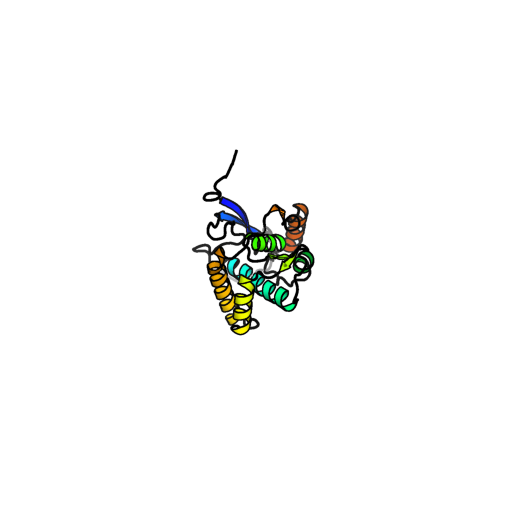LE A O 1
ATOM 1568 N N . THR A 1 197 ? 61.399 -9.375 -13.855 1.00 39.88 197 THR A N 1
ATOM 1569 C CA . THR A 1 197 ? 62.049 -10.365 -14.735 1.00 39.88 197 THR A CA 1
ATOM 1570 C C . THR A 1 197 ? 61.360 -11.702 -15.060 1.00 39.88 197 THR A C 1
ATOM 1572 O O . THR A 1 197 ? 61.228 -12.604 -14.240 1.00 39.88 197 THR A O 1
ATOM 1575 N N . GLY A 1 198 ? 61.107 -11.903 -16.361 1.00 32.84 198 GLY A N 1
ATOM 1576 C CA . GLY A 1 198 ? 60.822 -13.226 -16.930 1.00 32.84 198 GLY A CA 1
ATOM 1577 C C . GLY A 1 198 ? 60.492 -13.268 -18.427 1.00 32.84 198 GLY A C 1
ATOM 1578 O O . GLY A 1 198 ? 59.876 -14.231 -18.876 1.00 32.84 198 GLY A O 1
ATOM 1579 N N . ALA A 1 199 ? 60.854 -12.250 -19.219 1.00 36.12 199 ALA A N 1
ATOM 1580 C CA . ALA A 1 199 ? 60.644 -12.272 -20.666 1.00 36.12 199 ALA A CA 1
ATOM 1581 C C . ALA A 1 199 ? 61.837 -12.936 -21.365 1.00 36.12 199 ALA A C 1
ATOM 1583 O O . ALA A 1 199 ? 62.951 -12.416 -21.388 1.00 36.12 199 ALA A O 1
ATOM 1584 N N . ARG A 1 200 ? 61.565 -14.121 -21.917 1.00 39.09 200 ARG A N 1
ATOM 1585 C CA . ARG A 1 200 ? 62.455 -14.902 -22.773 1.00 39.09 200 ARG A CA 1
ATOM 1586 C C . ARG A 1 200 ? 63.007 -14.052 -23.918 1.00 39.09 200 ARG A C 1
ATOM 1588 O O . ARG A 1 200 ? 62.257 -13.422 -24.659 1.00 39.09 200 ARG A O 1
ATOM 1595 N N . THR A 1 201 ? 64.319 -14.129 -24.085 1.00 43.62 201 THR A N 1
ATOM 1596 C CA . THR A 1 201 ? 65.045 -13.762 -25.296 1.00 43.62 201 THR A CA 1
ATOM 1597 C C . THR A 1 201 ? 64.436 -14.450 -26.518 1.00 43.62 201 THR A C 1
ATOM 1599 O O . THR A 1 201 ? 64.280 -15.672 -26.546 1.00 43.62 201 THR A O 1
ATOM 1602 N N . ARG A 1 202 ? 64.120 -13.670 -27.555 1.00 38.69 202 ARG A N 1
ATOM 1603 C CA . ARG A 1 202 ? 64.022 -14.187 -28.920 1.00 38.69 202 ARG A CA 1
ATOM 1604 C C . ARG A 1 202 ? 64.344 -13.098 -29.941 1.00 38.69 202 ARG A C 1
ATOM 1606 O O . ARG A 1 202 ? 63.579 -12.163 -30.129 1.00 38.69 202 ARG A O 1
ATOM 1613 N N . ASP A 1 203 ? 65.522 -13.277 -30.528 1.00 39.66 203 ASP A N 1
ATOM 1614 C CA . ASP A 1 203 ? 65.927 -12.980 -31.901 1.00 39.66 203 ASP A CA 1
ATOM 1615 C C . ASP A 1 203 ? 65.556 -11.635 -32.536 1.00 39.66 203 ASP A C 1
ATOM 1617 O O . ASP A 1 203 ? 64.413 -11.388 -32.911 1.00 39.66 203 ASP A O 1
ATOM 1621 N N . LYS A 1 204 ? 66.604 -10.870 -32.869 1.00 37.78 204 LYS A N 1
ATOM 1622 C CA . LYS A 1 204 ? 66.857 -10.449 -34.257 1.00 37.78 204 LYS A CA 1
ATOM 1623 C C . LYS A 1 204 ? 68.312 -10.005 -34.429 1.00 37.78 204 LYS A C 1
ATOM 1625 O O . LYS A 1 204 ? 68.714 -8.956 -33.940 1.00 37.78 204 LYS A O 1
ATOM 1630 N N . ARG A 1 205 ? 69.091 -10.829 -35.138 1.00 38.72 205 ARG A N 1
ATOM 1631 C CA . ARG A 1 205 ? 70.306 -10.407 -35.843 1.00 38.72 205 ARG A CA 1
ATOM 1632 C C . ARG A 1 205 ? 69.893 -9.791 -37.176 1.00 38.72 205 ARG A C 1
ATOM 1634 O O . ARG A 1 205 ? 69.208 -10.446 -37.962 1.00 38.72 205 ARG A O 1
ATOM 1641 N N . SER A 1 206 ? 70.343 -8.573 -37.431 1.00 39.72 206 SER A N 1
ATOM 1642 C CA . SER A 1 206 ? 70.719 -8.036 -38.743 1.00 39.72 206 SER A CA 1
ATOM 1643 C C . SER A 1 206 ? 71.744 -6.947 -38.475 1.00 39.72 206 SER A C 1
ATOM 1645 O O . SER A 1 206 ? 71.456 -6.121 -37.582 1.00 39.72 206 SER A O 1
#

Secondary structure (DSSP, 8-state):
------GGG-EEEEE-TTT--EEEEEPBTTTTB--SS----TT-TT-THHHHHHHHHHHHHHHHHHHSS-EEHHHHHHHS--TT--S-HHHHHHHHHHTTSSEE-TTSEEE--HHHHHHHHHHHHH--TTSHHHHHHHHHHHHHHHHHTGGG--PPPGGG-TTTSPPHHHHHHHHHHHHTT-------------------------

Foldseek 3Di:
DDPPPPLQADWDFAAAQFPRDTDTWRQDPLLRGTDRHDDPDPPDPPDCLLVLLLLQLLQVQVVQVVVVDFAAPVCCVPPPDSVSRTLLSLVSVLVCLQSLCWDADPVRGIHGDPQVNVVSVVLVVPAPCVDPVSVSVSSVSSVVSSSVCSVVRDHDDPVSSVPSDDDPVVSVVSVVVVVVVPDDPPPDDDDDDDDDDDDDDDDDDD

Radius of gyration: 23.9 Å; chains: 1; bounding box: 84×51×58 Å

pLDDT: mean 74.66, std 21.39, range [32.84, 95.31]

Sequence (206 aa):
MDSSISLKNRRMHVKCVVCGMGFNAEFDESLNTFPVHHPNMMGKKEFQCEFFFYKALLRLYSFLHRAGSSVPMEIIVRNFNWEDEVYLRKTMIAWCLTAGYLSIDSLRRLTIPPPIKDIWKEIYAMYSLGDPENRAKAIDYLKAALRCLIKELEPVPAGELLDAHPSKSSIDKETENLKAKMKPNSLGPGMATADITGARTRDKRS